Protein AF-A0A662W8W5-F1 (afdb_monomer)

Nearest PDB structures (foldseek):
  4buj-assembly2_F  TM=8.176E-01  e=5.433E-04  Saccharomyces cerevisiae S288C
  4g1t-assembly1_A  TM=7.799E-01  e=2.117E-03  Homo sapiens
  2ho1-assembly1_A  TM=4.689E-01  e=8.724E-05  Pseudomonas aeruginosa PAO1
  8bbe-assembly1_D  TM=6.721E-01  e=1.258E-02  Homo sapiens
  6ww7-assembly1_B  TM=5.967E-01  e=1.382E-02  Homo sapiens

Secondary structure (DSSP, 8-state):
-HHHHHHHHHHHHHHHHHHHHHHHHHHHHHHHHHHHHHHHHHHHTT-HHHHHHHHHHHHHH-TT-HHHHHHHHHHHHHH--SS--HHHHHHHHHHHHHHHH-TT-HHHHHHHHHHHHTS--GGGPSPPHHHHHHHHHHHHHHHHHHHH-TT-HHHHHHHHHHHHHHT-HHHHHHHHHHHHHTHHHHHHHHTT--

Foldseek 3Di:
DVVVVVVVVVVVVVVVVVVVVVVLLVVLQVQLVVLQVVLVVCVVVVVLVSSLVSLVSSCVSPVLPLSSLQSNLVSLLSPADLVRLVSLVSSLVSLVSSCVSPVLPLVSLQSNLVSLCSLQACVPPPDDPSNVVSLVSSLVSLVSSCVSPVLQLSSLQSQLSSCVSNPVNVSSVVSNVSSVVSVVVVVVVVVVVD

Radius of gyration: 22.74 Å; Cα contacts (8 Å, |Δi|>4): 237; chains: 1; bounding box: 57×41×74 Å

Sequence (194 aa):
MRRLTIAIGIVTAIIIAVLAALILGTYATVSAENYNNLGVQEYEKGNYEKAIEYFTKAIELKPDYAEAYFNRGLAHFKTGSYYNKEPYEKAIQDFTKAIELKPDFVDAYYHRGLAYIQFVHYYRKPFSQDIIDKFNKAVNDFNKVLELDPNYALAYAGLGNAYYRYGEWVKADNFYDKALENKDLILAKAGKEG

Solvent-accessible surface area (backbone atoms only — not comparable to full-atom values): 9541 Å² total; per-residue (Å²): 110,74,70,59,57,52,51,51,53,52,52,5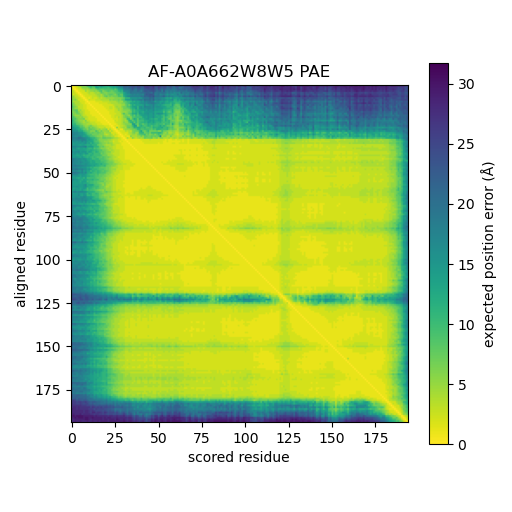3,52,51,51,52,52,52,53,51,51,50,53,51,51,53,52,31,47,56,51,17,52,52,28,31,53,53,11,50,56,29,42,76,74,65,40,31,72,62,12,37,53,25,14,48,53,12,33,75,53,32,81,78,44,33,65,32,31,33,53,31,14,53,32,28,44,69,73,32,48,96,90,46,54,66,31,26,55,53,13,38,52,24,15,49,51,15,32,73,68,34,82,81,43,49,66,35,33,42,52,32,17,57,35,31,39,73,71,42,52,51,91,56,68,80,70,52,69,68,44,51,51,30,48,52,51,18,49,51,23,22,49,50,31,39,71,79,38,77,65,48,26,67,35,30,40,47,44,11,53,44,29,44,27,68,62,41,51,72,61,10,52,58,23,40,53,52,15,59,72,26,43,60,63,51,53,58,56,58,64,70,77,111

pLDDT: mean 91.39, std 11.95, range [35.03, 98.94]

Structure (mmCIF, N/CA/C/O backbone):
data_AF-A0A662W8W5-F1
#
_entry.id   AF-A0A662W8W5-F1
#
loop_
_atom_site.group_PDB
_atom_site.id
_atom_site.type_symbol
_atom_site.label_atom_id
_atom_site.label_alt_id
_atom_site.label_comp_id
_atom_site.label_asym_id
_atom_site.label_entity_id
_atom_site.label_seq_id
_atom_site.pdbx_PDB_ins_code
_atom_site.Cartn_x
_atom_site.Cartn_y
_atom_site.Cartn_z
_atom_site.occupancy
_atom_site.B_iso_or_equiv
_atom_site.auth_seq_id
_atom_site.auth_comp_id
_atom_site.auth_asym_id
_atom_site.auth_atom_id
_atom_site.pdbx_PDB_model_nu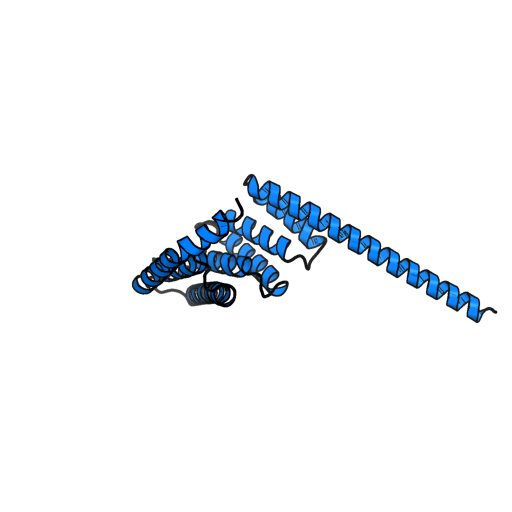m
ATOM 1 N N . MET A 1 1 ? -32.109 -24.993 48.973 1.00 63.09 1 MET A N 1
ATOM 2 C CA . MET A 1 1 ? -32.214 -23.530 48.754 1.00 63.09 1 MET A CA 1
ATOM 3 C C . MET A 1 1 ? -30.859 -22.853 48.516 1.00 63.09 1 MET A C 1
ATOM 5 O O . MET A 1 1 ? -30.691 -22.318 47.434 1.00 63.09 1 MET A O 1
ATOM 9 N N . ARG A 1 2 ? -29.851 -22.958 49.406 1.00 64.69 2 ARG A N 1
ATOM 10 C CA . ARG A 1 2 ? -28.518 -22.316 49.227 1.00 64.69 2 ARG A CA 1
ATOM 11 C C . ARG A 1 2 ? -27.811 -22.561 47.878 1.00 64.69 2 ARG A C 1
ATOM 13 O O . ARG A 1 2 ? -27.259 -21.627 47.314 1.00 64.69 2 ARG A O 1
ATOM 20 N N . ARG A 1 3 ? -27.834 -23.791 47.343 1.00 67.56 3 ARG A N 1
ATOM 21 C CA . ARG A 1 3 ? -27.175 -24.119 46.058 1.00 67.56 3 ARG A CA 1
ATOM 22 C C . ARG A 1 3 ? -27.824 -23.437 44.844 1.00 67.56 3 ARG A C 1
ATOM 24 O O . ARG A 1 3 ? -27.120 -23.085 43.908 1.00 67.56 3 ARG A O 1
ATOM 31 N N . LEU A 1 4 ? -29.140 -23.215 44.884 1.00 65.81 4 LEU A N 1
ATOM 32 C CA . LEU A 1 4 ? -29.892 -22.591 43.791 1.00 65.81 4 LEU A CA 1
ATOM 33 C C . LEU A 1 4 ? -29.617 -21.080 43.719 1.00 65.81 4 LEU A C 1
ATOM 35 O O . LEU A 1 4 ? -29.425 -20.537 42.640 1.00 65.81 4 LEU A O 1
ATOM 39 N N . THR A 1 5 ? -29.512 -20.417 44.874 1.00 69.88 5 THR A N 1
ATOM 40 C CA . THR A 1 5 ? -29.190 -18.983 44.965 1.00 69.88 5 THR A CA 1
ATOM 41 C C . THR A 1 5 ? -27.775 -18.674 44.467 1.00 69.88 5 THR A C 1
ATOM 43 O O . THR A 1 5 ? -27.576 -17.688 43.765 1.00 69.88 5 THR A O 1
ATOM 46 N N . ILE A 1 6 ? -26.801 -19.540 44.777 1.00 73.75 6 ILE A N 1
ATOM 47 C CA . ILE A 1 6 ? -25.419 -19.407 44.285 1.00 73.75 6 ILE A CA 1
ATOM 48 C C . ILE A 1 6 ? -25.374 -19.574 42.759 1.00 73.75 6 ILE A C 1
ATOM 50 O O . ILE A 1 6 ? -24.743 -18.771 42.080 1.00 73.75 6 ILE A O 1
ATOM 54 N N . ALA A 1 7 ? -26.080 -20.570 42.211 1.00 71.44 7 ALA A N 1
ATOM 55 C CA . ALA A 1 7 ? -26.132 -20.798 40.767 1.00 71.44 7 ALA A CA 1
ATOM 56 C C . ALA A 1 7 ? -26.735 -19.603 40.004 1.00 71.44 7 ALA A C 1
ATOM 58 O O . ALA A 1 7 ? -26.179 -19.187 38.993 1.00 71.44 7 ALA A O 1
ATOM 59 N N . ILE A 1 8 ? -27.816 -19.002 40.516 1.00 77.12 8 ILE A N 1
ATOM 60 C CA . ILE A 1 8 ? -28.431 -17.809 39.911 1.00 77.12 8 ILE A CA 1
ATOM 61 C C . ILE A 1 8 ? -27.462 -16.618 39.932 1.00 77.12 8 ILE A C 1
ATOM 63 O O . ILE A 1 8 ? -27.321 -15.946 38.915 1.00 77.12 8 ILE A O 1
ATOM 67 N N . GLY A 1 9 ? -26.757 -16.388 41.046 1.00 79.00 9 GLY A N 1
ATOM 68 C CA . GLY A 1 9 ? -25.780 -15.297 41.157 1.00 79.00 9 GLY A CA 1
ATOM 69 C C . GLY A 1 9 ? -24.581 -15.435 40.211 1.00 79.00 9 GLY A C 1
ATOM 70 O O . GLY A 1 9 ? -24.090 -14.439 39.686 1.00 79.00 9 GLY A O 1
ATOM 71 N N . ILE A 1 10 ? -24.127 -16.665 39.950 1.00 83.56 10 ILE A N 1
ATOM 72 C CA . ILE A 1 10 ? -23.056 -16.928 38.976 1.00 83.56 10 ILE A CA 1
ATOM 73 C C . ILE A 1 10 ? -23.549 -16.643 37.552 1.00 83.56 10 ILE A C 1
ATOM 75 O O . ILE A 1 10 ? -22.857 -15.984 36.779 1.00 83.56 10 ILE A O 1
ATOM 79 N N . VAL A 1 11 ? -24.755 -17.103 37.207 1.00 85.88 11 VAL A N 1
ATOM 80 C CA . VAL A 1 11 ? -25.332 -16.901 35.869 1.00 85.88 11 VAL A CA 1
ATOM 81 C C . VAL A 1 11 ? -25.561 -15.417 35.579 1.00 85.88 11 VAL A C 1
ATOM 83 O O . VAL A 1 11 ? -25.207 -14.950 34.499 1.00 85.88 11 VAL A O 1
ATOM 86 N N . THR A 1 12 ? -26.083 -14.644 36.535 1.00 85.81 12 THR A N 1
ATOM 87 C CA . THR A 1 12 ? -26.276 -13.197 36.346 1.00 85.81 12 THR A CA 1
ATOM 88 C C . THR A 1 12 ? -24.953 -12.448 36.202 1.00 85.81 12 THR A C 1
ATOM 90 O O . THR A 1 12 ? -24.846 -11.585 35.333 1.00 85.81 12 THR A O 1
ATOM 93 N N . ALA A 1 13 ? -23.927 -12.796 36.984 1.00 84.50 13 ALA A N 1
ATOM 94 C CA . ALA A 1 13 ? -22.599 -12.196 36.856 1.00 84.50 13 ALA A CA 1
ATOM 95 C C . ALA A 1 13 ? -21.959 -12.486 35.485 1.00 84.50 13 ALA A C 1
ATOM 97 O O . ALA A 1 13 ? -21.385 -11.585 34.875 1.00 84.50 13 ALA A O 1
ATOM 98 N N . ILE A 1 14 ? -22.111 -13.712 34.968 1.00 88.56 14 ILE A N 1
ATOM 99 C CA . ILE A 1 14 ? -21.643 -14.090 33.625 1.00 88.56 14 ILE A CA 1
ATOM 100 C C . ILE A 1 14 ? -22.369 -13.280 32.547 1.00 88.56 14 ILE A C 1
ATOM 102 O O . ILE A 1 14 ? -21.719 -12.743 31.654 1.00 88.56 14 ILE A O 1
ATOM 106 N N . ILE A 1 15 ? -23.695 -13.144 32.639 1.00 87.44 15 ILE A N 1
ATOM 107 C CA . ILE A 1 15 ? -24.476 -12.361 31.671 1.00 87.44 15 ILE A CA 1
ATOM 108 C C . ILE A 1 15 ? -24.024 -10.895 31.667 1.00 87.44 15 ILE A C 1
ATOM 110 O O . ILE A 1 15 ? -23.806 -10.332 30.597 1.00 87.44 15 ILE A O 1
ATOM 114 N N . ILE A 1 16 ? -23.821 -10.284 32.839 1.00 86.44 16 ILE A N 1
ATOM 115 C CA . ILE A 1 16 ? -23.332 -8.900 32.943 1.00 86.44 16 ILE A CA 1
ATOM 116 C C . ILE A 1 16 ? -21.932 -8.765 32.333 1.00 86.44 16 ILE A C 1
ATOM 118 O O . ILE A 1 16 ? -21.690 -7.817 31.590 1.00 86.44 16 ILE A O 1
ATOM 122 N N . ALA A 1 17 ? -21.026 -9.710 32.596 1.00 83.25 17 ALA A N 1
ATOM 123 C CA . ALA A 1 17 ? -19.679 -9.691 32.030 1.00 83.25 17 ALA A CA 1
ATOM 124 C C . ALA A 1 17 ? -19.690 -9.802 30.495 1.00 83.25 17 ALA A C 1
ATOM 126 O O . ALA A 1 17 ? -18.980 -9.057 29.821 1.00 83.25 17 ALA A O 1
ATOM 127 N N . VAL A 1 18 ? -20.532 -10.678 29.936 1.00 86.38 18 VAL A N 1
ATOM 128 C CA . VAL A 1 18 ? -20.700 -10.821 28.480 1.00 86.38 18 VAL A CA 1
ATOM 129 C C . VAL A 1 18 ? -21.290 -9.549 27.870 1.00 86.38 18 VAL A C 1
ATOM 131 O O . VAL A 1 18 ? -20.762 -9.051 26.879 1.00 86.38 18 VAL A O 1
ATOM 134 N N . LEU A 1 19 ? -22.339 -8.978 28.469 1.00 82.56 19 LEU A N 1
ATOM 135 C CA . LEU A 1 19 ? -22.939 -7.729 27.989 1.00 82.56 19 LEU A CA 1
ATOM 136 C C . LEU A 1 19 ? -21.953 -6.555 28.059 1.00 82.56 19 LEU A C 1
ATOM 138 O O . LEU A 1 19 ? -21.867 -5.779 27.111 1.00 82.56 19 LEU A O 1
ATOM 142 N N . ALA A 1 20 ? -21.171 -6.446 29.135 1.00 79.75 20 ALA A N 1
ATOM 143 C CA . ALA A 1 20 ? -20.134 -5.426 29.262 1.00 79.75 20 ALA A CA 1
ATOM 144 C C . ALA A 1 20 ? -19.043 -5.585 28.190 1.00 79.75 20 ALA A C 1
ATOM 146 O O . ALA A 1 20 ? -18.647 -4.596 27.576 1.00 79.75 20 ALA A O 1
ATOM 147 N N . ALA A 1 21 ? -18.602 -6.818 27.913 1.00 77.12 21 ALA A N 1
ATOM 148 C CA . ALA A 1 21 ? -17.637 -7.099 26.851 1.00 77.12 21 ALA A CA 1
ATOM 149 C C . ALA A 1 21 ? -18.186 -6.744 25.458 1.00 77.12 21 ALA A C 1
ATOM 151 O O . ALA A 1 21 ? -17.470 -6.148 24.656 1.00 77.12 21 ALA A O 1
ATOM 152 N N . LEU A 1 22 ? -19.463 -7.037 25.187 1.00 78.19 22 LEU A N 1
ATOM 153 C CA . LEU A 1 22 ? -20.125 -6.660 23.935 1.00 78.19 22 LEU A CA 1
ATOM 154 C C . LEU A 1 22 ? -20.218 -5.137 23.779 1.00 78.19 22 LEU A C 1
ATOM 156 O O . LEU A 1 22 ? -19.860 -4.608 22.730 1.00 78.19 22 LEU A O 1
ATOM 160 N N . ILE A 1 23 ? -20.631 -4.417 24.825 1.00 78.44 23 ILE A N 1
ATOM 161 C CA . ILE A 1 23 ? -20.715 -2.949 24.799 1.00 78.44 23 ILE A CA 1
ATOM 162 C C . ILE A 1 23 ? -19.327 -2.337 24.569 1.00 78.44 23 ILE A C 1
ATOM 164 O O . ILE A 1 23 ? -19.173 -1.492 23.689 1.00 78.44 23 ILE A O 1
ATOM 168 N N . LEU A 1 24 ? -18.300 -2.798 25.288 1.00 76.75 24 LEU A N 1
ATOM 169 C CA . LEU A 1 24 ? -16.925 -2.327 25.095 1.00 76.75 24 LEU A CA 1
ATOM 170 C C . LEU A 1 24 ? -16.403 -2.627 23.683 1.00 76.75 24 LEU A C 1
ATOM 172 O O . LEU A 1 24 ? -15.794 -1.754 23.070 1.00 76.75 24 LEU A O 1
ATOM 176 N N . GLY A 1 25 ? -16.691 -3.814 23.142 1.00 76.50 25 GLY A N 1
ATOM 177 C CA . GLY A 1 25 ? -16.325 -4.185 21.773 1.00 76.50 25 GLY A CA 1
ATOM 178 C C . GLY A 1 25 ? -17.001 -3.305 20.717 1.00 76.50 25 GLY A C 1
ATOM 179 O O . GLY A 1 25 ? -16.341 -2.824 19.794 1.00 76.50 25 GLY A O 1
ATOM 180 N N . THR A 1 26 ? -18.298 -3.023 20.875 1.00 77.19 26 THR A N 1
ATOM 181 C CA . THR A 1 26 ? -19.022 -2.107 19.973 1.00 77.19 26 THR A CA 1
ATOM 182 C C . THR A 1 26 ? -18.484 -0.680 20.057 1.00 77.19 26 THR A C 1
ATOM 184 O O . THR A 1 26 ? -18.256 -0.054 19.024 1.00 77.19 26 THR A O 1
ATOM 187 N N . TYR A 1 27 ? -18.192 -0.184 21.264 1.00 81.75 27 TYR A N 1
ATOM 188 C CA . TYR A 1 27 ? -17.604 1.139 21.464 1.00 81.75 27 TYR A CA 1
ATOM 189 C C . TYR A 1 27 ? -16.215 1.254 20.824 1.00 81.75 27 TYR A C 1
ATOM 191 O O . TYR A 1 27 ? -15.942 2.222 20.114 1.00 81.75 27 TYR A O 1
ATOM 199 N N . ALA A 1 28 ? -15.350 0.255 21.030 1.00 82.50 28 ALA A N 1
ATOM 200 C CA . ALA A 1 28 ? -14.023 0.210 20.423 1.00 82.50 28 ALA A CA 1
ATOM 201 C C . ALA A 1 28 ? -14.105 0.201 18.889 1.00 82.50 28 ALA A C 1
ATOM 203 O O . ALA A 1 28 ? -13.376 0.944 18.238 1.00 82.50 28 ALA A O 1
ATOM 204 N N . THR A 1 29 ? -15.047 -0.560 18.322 1.00 82.31 29 THR A N 1
ATOM 205 C CA . THR A 1 29 ? -15.258 -0.645 16.869 1.00 82.31 29 THR A CA 1
ATOM 206 C C . THR A 1 29 ? -15.700 0.693 16.277 1.00 82.31 29 THR A C 1
ATOM 208 O O . THR A 1 29 ? -15.051 1.195 15.362 1.00 82.31 29 THR A O 1
ATOM 211 N N . VAL A 1 30 ? -16.742 1.320 16.838 1.00 84.12 30 VAL A N 1
ATOM 212 C CA . VAL A 1 30 ? -17.234 2.629 16.364 1.00 84.12 30 VAL A CA 1
ATOM 213 C C . VAL A 1 30 ? -16.157 3.707 16.517 1.00 84.12 30 VAL A C 1
ATOM 215 O O . VAL A 1 30 ? -15.969 4.547 15.639 1.00 84.12 30 VAL A O 1
ATOM 218 N N . SER A 1 31 ? -15.407 3.677 17.620 1.00 90.81 31 SER A N 1
ATOM 219 C CA . SER A 1 31 ? -14.292 4.600 17.841 1.00 90.81 31 SER A CA 1
ATOM 220 C C . SER A 1 31 ? -13.173 4.399 16.808 1.00 90.81 31 SER A C 1
ATOM 222 O O . SER A 1 31 ? -12.677 5.377 16.245 1.00 90.81 31 SER A O 1
ATOM 224 N N . ALA A 1 32 ? -12.814 3.151 16.488 1.00 95.88 32 ALA A N 1
ATOM 225 C CA . ALA A 1 32 ? -11.813 2.835 15.471 1.00 95.88 32 ALA A CA 1
ATOM 226 C C . ALA A 1 32 ? -12.232 3.313 14.072 1.00 95.88 32 ALA A C 1
ATOM 228 O O . ALA A 1 32 ? -11.427 3.911 13.359 1.00 95.88 32 ALA A O 1
ATOM 229 N N . GLU A 1 33 ? -13.493 3.106 13.688 1.00 96.62 33 GLU A N 1
ATOM 230 C CA . GLU A 1 33 ? -14.048 3.595 12.420 1.00 96.62 33 GLU A CA 1
ATOM 231 C C . GLU A 1 33 ? -13.999 5.123 12.324 1.00 96.62 33 GLU A C 1
ATOM 233 O O . GLU A 1 33 ? -13.553 5.662 11.310 1.00 96.62 33 GLU A O 1
ATOM 238 N N . ASN A 1 34 ? -14.355 5.830 13.400 1.00 97.25 34 ASN A N 1
ATOM 239 C CA . ASN A 1 34 ? -14.264 7.289 13.452 1.00 97.25 34 ASN A CA 1
ATOM 240 C C . ASN A 1 34 ? -12.825 7.782 13.261 1.00 97.25 34 ASN A C 1
ATOM 242 O O . ASN A 1 34 ? -12.587 8.697 12.471 1.00 97.25 34 ASN A O 1
ATOM 246 N N . TYR A 1 35 ? -11.856 7.171 13.948 1.00 98.50 35 TYR A N 1
ATOM 247 C CA . TYR A 1 35 ? -10.447 7.517 13.770 1.00 98.50 35 TYR A CA 1
ATOM 248 C C . TYR A 1 35 ? -9.948 7.202 12.359 1.00 98.50 35 TYR A C 1
ATOM 250 O O . TYR A 1 35 ? -9.255 8.031 11.775 1.00 98.50 35 TYR A O 1
ATOM 258 N N . ASN A 1 36 ? -10.346 6.073 11.770 1.00 98.44 36 ASN A N 1
ATOM 259 C CA . ASN A 1 36 ? -10.011 5.770 10.382 1.00 98.44 36 ASN A CA 1
ATOM 260 C C . ASN A 1 36 ? -10.561 6.846 9.430 1.00 98.44 36 ASN A C 1
ATOM 262 O O . ASN A 1 36 ? -9.822 7.358 8.596 1.00 98.44 36 ASN A O 1
ATOM 266 N N . ASN A 1 37 ? -11.815 7.266 9.603 1.00 98.44 37 ASN A N 1
ATOM 267 C CA . ASN A 1 37 ? -12.427 8.302 8.766 1.00 98.44 37 ASN A CA 1
ATOM 268 C C . ASN A 1 37 ? -11.733 9.666 8.915 1.00 98.44 37 ASN A C 1
ATOM 270 O O . ASN A 1 37 ? -11.513 10.355 7.920 1.00 98.44 37 ASN A O 1
ATOM 274 N N . LEU A 1 38 ? -11.333 10.050 10.132 1.00 98.50 38 LEU A N 1
ATOM 275 C CA . LEU A 1 38 ? -10.512 11.247 10.353 1.00 98.50 38 LEU A CA 1
ATOM 276 C C . LEU A 1 38 ? -9.148 11.135 9.661 1.00 98.50 38 LEU A C 1
ATOM 278 O O . LEU A 1 38 ? -8.683 12.102 9.061 1.00 98.50 38 LEU A O 1
ATOM 282 N N . GLY A 1 39 ? -8.527 9.955 9.708 1.00 98.69 39 GLY A N 1
ATOM 283 C CA . GLY A 1 39 ? -7.287 9.677 8.989 1.00 98.69 39 GLY A CA 1
ATOM 284 C C . GLY A 1 39 ? -7.441 9.853 7.479 1.00 98.69 39 GLY A C 1
ATOM 285 O O . GLY A 1 39 ? -6.616 10.526 6.864 1.00 98.69 39 GLY A O 1
ATOM 286 N N . VAL A 1 40 ? -8.523 9.332 6.889 1.00 98.62 40 VAL A N 1
ATOM 287 C CA . VAL A 1 40 ? -8.835 9.509 5.458 1.00 98.62 40 VAL A CA 1
ATOM 288 C C . VAL A 1 40 ? -8.991 10.992 5.112 1.00 98.62 40 VAL A C 1
ATOM 290 O O . VAL A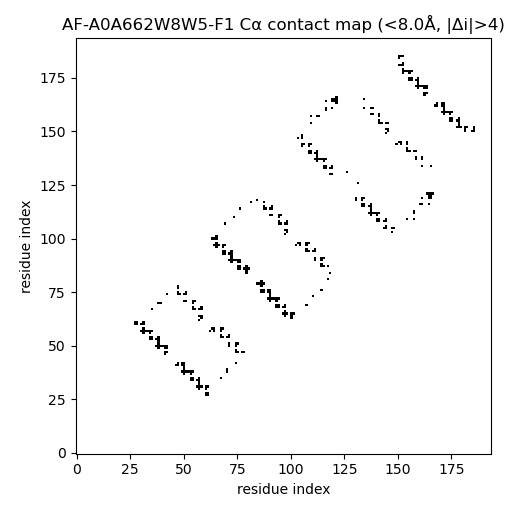 1 40 ? -8.371 11.463 4.164 1.00 98.62 40 VAL A O 1
ATOM 293 N N . GLN A 1 41 ? -9.723 11.763 5.921 1.00 98.56 41 GLN A N 1
ATOM 294 C CA . GLN A 1 41 ? -9.893 13.203 5.688 1.00 98.56 41 GLN A CA 1
ATOM 295 C C . GLN A 1 41 ? -8.569 13.980 5.729 1.00 98.56 41 GLN A C 1
ATOM 297 O O . GLN A 1 41 ? -8.372 14.915 4.955 1.00 98.56 41 GLN A O 1
ATOM 302 N N . GLU A 1 42 ? -7.662 13.648 6.649 1.00 98.62 42 GLU A N 1
ATOM 303 C CA . GLU A 1 42 ? -6.337 14.279 6.694 1.00 98.62 42 GLU A CA 1
ATOM 304 C C . GLU A 1 42 ? -5.456 13.832 5.521 1.00 98.62 42 GLU A C 1
ATOM 306 O O . GLU A 1 42 ? -4.736 14.655 4.956 1.00 98.62 42 GLU A O 1
ATOM 311 N N . TYR A 1 43 ? -5.558 12.568 5.101 1.00 98.62 43 TYR A N 1
ATOM 312 C CA . TYR A 1 43 ? -4.868 12.055 3.919 1.00 98.62 43 TYR A CA 1
ATOM 313 C C . TYR A 1 43 ? -5.284 12.808 2.650 1.00 98.62 43 TYR A C 1
ATOM 315 O O . TYR A 1 43 ? -4.424 13.237 1.883 1.00 98.62 43 TYR A O 1
ATOM 323 N N . GLU A 1 44 ? -6.586 13.026 2.449 1.00 98.00 44 GLU A N 1
ATOM 324 C CA . GLU A 1 44 ? -7.128 13.776 1.307 1.00 98.00 44 GLU A CA 1
ATOM 325 C C . GLU A 1 44 ? -6.664 15.239 1.286 1.00 98.00 44 GLU A C 1
ATOM 327 O O . GLU A 1 44 ? -6.456 15.813 0.218 1.00 98.00 44 GLU A O 1
ATOM 332 N N . LYS A 1 45 ? -6.432 15.836 2.463 1.00 98.44 45 LYS A N 1
ATOM 333 C CA . LYS A 1 45 ? -5.836 17.177 2.603 1.00 98.44 45 LYS A CA 1
ATOM 334 C C . LYS A 1 45 ? -4.319 17.193 2.377 1.00 98.44 45 LYS A C 1
ATOM 336 O O . LYS A 1 45 ? -3.728 18.269 2.355 1.00 98.44 45 LYS A O 1
ATOM 341 N N . GLY A 1 46 ? -3.684 16.029 2.237 1.00 97.69 46 GLY A N 1
ATOM 342 C CA . GLY A 1 46 ? -2.232 15.880 2.134 1.00 97.69 46 GLY A CA 1
ATOM 343 C C . GLY A 1 46 ? -1.490 15.938 3.474 1.00 97.69 46 GLY A C 1
ATOM 344 O O . GLY A 1 46 ? -0.261 15.951 3.482 1.00 97.69 46 GLY A O 1
ATOM 345 N N . ASN A 1 47 ? -2.202 15.945 4.604 1.00 98.56 47 ASN A N 1
ATOM 346 C CA . ASN A 1 47 ? -1.627 15.964 5.951 1.00 98.56 47 ASN A CA 1
ATOM 347 C C . ASN A 1 47 ? -1.260 14.536 6.394 1.00 98.56 47 ASN A C 1
ATOM 349 O O . ASN A 1 47 ? -1.856 13.978 7.320 1.00 98.56 47 ASN A O 1
ATOM 353 N N . TYR A 1 48 ? -0.305 13.913 5.702 1.00 98.50 48 TYR A N 1
ATOM 354 C CA . TYR A 1 48 ? -0.025 12.481 5.831 1.00 98.50 48 TYR A CA 1
ATOM 355 C C . TYR A 1 48 ? 0.436 12.060 7.231 1.00 98.50 48 TYR A C 1
ATOM 357 O O . TYR A 1 48 ? 0.033 11.003 7.706 1.00 98.50 48 TYR A O 1
ATOM 365 N N . GLU A 1 49 ? 1.223 12.878 7.929 1.00 98.44 49 GLU A N 1
ATOM 366 C CA . GLU A 1 49 ? 1.680 12.592 9.294 1.00 98.44 49 GLU A CA 1
ATOM 367 C C . GLU A 1 49 ? 0.495 12.515 10.264 1.00 98.44 49 GLU A C 1
ATOM 369 O O . GLU A 1 49 ? 0.372 11.566 11.038 1.00 98.44 49 GLU A O 1
ATOM 374 N N . LYS A 1 50 ? -0.442 13.461 10.155 1.00 98.62 50 LYS A N 1
ATOM 375 C CA . LYS A 1 50 ? -1.655 13.475 10.975 1.00 98.62 50 LYS A CA 1
ATOM 376 C C . LYS A 1 50 ? -2.597 12.324 10.615 1.00 98.62 50 LYS A C 1
ATOM 378 O O . LYS A 1 50 ? -3.218 11.732 11.495 1.00 98.62 50 LYS A O 1
ATOM 383 N N . ALA A 1 51 ? -2.666 11.965 9.333 1.00 98.75 51 ALA A N 1
ATOM 384 C CA . ALA A 1 51 ? -3.389 10.779 8.891 1.00 98.75 51 ALA A CA 1
ATOM 385 C C . ALA A 1 51 ? -2.822 9.504 9.543 1.00 98.75 51 ALA A C 1
ATOM 387 O O . ALA A 1 51 ? -3.581 8.706 10.090 1.00 98.75 51 ALA A O 1
ATOM 388 N N . ILE A 1 52 ? -1.490 9.348 9.573 1.00 98.88 52 ILE A N 1
ATOM 389 C CA . ILE A 1 52 ? -0.803 8.219 10.227 1.00 98.88 52 ILE A CA 1
ATOM 390 C C . ILE A 1 52 ? -1.158 8.132 11.716 1.00 98.88 52 ILE A C 1
ATOM 392 O O . ILE A 1 52 ? -1.417 7.031 12.212 1.00 98.88 52 ILE A O 1
ATOM 396 N N . GLU A 1 53 ? -1.203 9.259 12.432 1.00 98.75 53 GLU A N 1
ATOM 397 C CA . GLU A 1 53 ? -1.607 9.286 13.845 1.00 98.75 53 GLU A CA 1
ATOM 398 C C . GLU A 1 53 ? -3.034 8.761 14.042 1.00 98.75 53 GLU A C 1
ATOM 400 O O . GLU A 1 53 ? -3.283 7.932 14.921 1.00 98.75 53 GLU A O 1
ATOM 405 N N . TYR A 1 54 ? -3.977 9.208 13.211 1.00 98.81 54 TYR A N 1
ATOM 406 C CA . TYR A 1 54 ? -5.365 8.765 13.300 1.00 98.81 54 TYR A CA 1
ATOM 407 C C . TYR A 1 54 ? -5.542 7.292 12.924 1.00 98.81 54 TYR A C 1
ATOM 409 O O . TYR A 1 54 ? -6.209 6.560 13.657 1.00 98.81 54 TYR A O 1
ATOM 417 N N . PHE A 1 55 ? -4.895 6.814 11.859 1.00 98.81 55 PHE A N 1
ATOM 418 C CA . PHE A 1 55 ? -4.934 5.389 11.522 1.00 98.81 55 PHE A CA 1
ATOM 419 C C . PHE A 1 55 ? -4.292 4.521 12.607 1.00 98.81 55 PHE A C 1
ATOM 421 O O . PHE A 1 55 ? -4.787 3.436 12.898 1.00 98.81 55 PHE A O 1
ATOM 428 N N . THR A 1 56 ? -3.236 5.006 13.264 1.00 98.81 56 THR A N 1
ATOM 429 C CA . THR A 1 56 ? -2.613 4.291 14.387 1.00 98.81 56 THR A CA 1
ATOM 430 C C . THR A 1 56 ? -3.583 4.135 15.554 1.00 98.81 56 THR A C 1
ATOM 432 O O . THR A 1 56 ? -3.737 3.024 16.052 1.00 98.81 56 THR A O 1
ATOM 435 N N . LYS A 1 57 ? -4.326 5.188 15.918 1.00 98.44 57 LYS A N 1
ATOM 436 C CA . LYS A 1 57 ? -5.388 5.092 16.936 1.00 98.44 57 LYS A CA 1
ATOM 437 C C . LYS A 1 57 ? -6.492 4.112 16.536 1.00 98.44 57 LYS A C 1
ATOM 439 O O . LYS A 1 57 ? -6.981 3.367 17.380 1.00 98.44 57 LYS A O 1
ATOM 444 N N . ALA A 1 58 ? -6.878 4.087 15.258 1.00 98.50 58 ALA A N 1
ATOM 445 C CA . ALA A 1 58 ? -7.853 3.118 14.759 1.00 98.50 58 ALA A CA 1
ATOM 446 C C . ALA A 1 58 ? -7.358 1.670 14.934 1.00 98.50 58 ALA A C 1
ATOM 448 O O . ALA A 1 58 ? -8.108 0.822 15.412 1.00 98.50 58 ALA A O 1
ATOM 449 N N . ILE A 1 59 ? -6.086 1.410 14.620 1.00 98.50 59 ILE A N 1
ATOM 450 C CA . ILE A 1 59 ? -5.441 0.098 14.773 1.00 98.50 59 ILE A CA 1
ATOM 451 C C . ILE A 1 59 ? -5.293 -0.300 16.250 1.00 98.50 59 ILE A C 1
ATOM 453 O O . ILE A 1 59 ? -5.527 -1.453 16.594 1.00 98.50 59 ILE A O 1
ATOM 457 N N . GLU A 1 60 ? -4.937 0.631 17.139 1.00 97.62 60 GLU A N 1
ATOM 458 C CA . GLU A 1 60 ? -4.845 0.373 18.586 1.00 97.62 60 GLU A CA 1
ATOM 459 C C . GLU A 1 60 ? -6.192 -0.059 19.184 1.00 97.62 60 GLU A C 1
ATOM 461 O O . GLU A 1 60 ? -6.239 -0.923 20.058 1.00 97.62 60 GLU A O 1
ATOM 466 N N . LEU A 1 61 ? -7.290 0.525 18.698 1.00 96.31 61 LEU A N 1
ATOM 467 C CA . LEU A 1 61 ? -8.649 0.194 19.129 1.00 96.31 61 LEU A CA 1
ATOM 468 C C . LEU A 1 61 ? -9.187 -1.083 18.478 1.00 96.31 61 LEU A C 1
ATOM 470 O O . LEU A 1 61 ? -9.965 -1.805 19.102 1.00 96.31 61 LEU A O 1
ATOM 474 N N . LYS A 1 62 ? -8.789 -1.350 17.230 1.00 96.56 62 LYS A N 1
ATOM 475 C CA . LYS A 1 62 ? -9.216 -2.509 16.444 1.00 96.56 62 LYS A CA 1
ATOM 476 C C . LYS A 1 62 ? -8.021 -3.101 15.669 1.00 96.56 62 LYS A C 1
ATOM 478 O O . LYS A 1 62 ? -7.808 -2.758 14.504 1.00 96.56 62 LYS A O 1
ATOM 483 N N . PRO A 1 63 ? -7.238 -4.005 16.292 1.00 97.25 63 PRO A N 1
ATOM 484 C CA . PRO A 1 63 ? -6.023 -4.569 15.686 1.00 97.25 63 PRO A CA 1
ATOM 485 C C . PRO A 1 63 ? -6.253 -5.492 14.481 1.00 97.25 63 PRO A C 1
ATOM 487 O O . PRO A 1 63 ? -5.296 -5.879 13.815 1.00 97.25 63 PRO A O 1
ATOM 490 N N . ASP A 1 64 ? -7.496 -5.880 14.203 1.00 97.50 64 ASP A N 1
ATOM 491 C CA . ASP A 1 64 ? -7.905 -6.667 13.036 1.00 97.50 64 ASP A CA 1
ATOM 492 C C . ASP A 1 64 ? -8.544 -5.803 11.931 1.00 97.50 64 ASP A C 1
ATOM 494 O O . ASP A 1 64 ? -9.169 -6.320 11.005 1.00 97.50 64 ASP A O 1
ATOM 498 N N . TYR A 1 65 ? -8.372 -4.476 11.987 1.00 98.19 65 TYR A N 1
ATOM 499 C CA . TYR A 1 65 ? -8.941 -3.551 11.010 1.00 98.19 65 TYR A CA 1
ATOM 500 C C . TYR A 1 65 ? -8.070 -3.418 9.748 1.00 98.19 65 TYR A C 1
ATOM 502 O O . TYR A 1 65 ? -7.239 -2.513 9.635 1.00 98.19 65 TYR A O 1
ATOM 510 N N . ALA A 1 66 ? -8.271 -4.318 8.783 1.00 98.62 66 ALA A N 1
ATOM 511 C CA . ALA A 1 66 ? -7.494 -4.382 7.541 1.00 98.62 66 ALA A CA 1
ATOM 512 C C . ALA A 1 66 ? -7.429 -3.041 6.782 1.00 98.62 66 ALA A C 1
ATOM 514 O O . ALA A 1 66 ? -6.358 -2.642 6.323 1.00 98.62 66 ALA A O 1
ATOM 515 N N . GLU A 1 67 ? -8.547 -2.319 6.683 1.00 98.62 67 GLU A N 1
ATOM 516 C CA . GLU A 1 67 ? -8.637 -1.028 5.996 1.00 98.62 67 GLU A CA 1
ATOM 517 C C . GLU A 1 67 ? -7.788 0.056 6.676 1.00 98.62 67 GLU A C 1
ATOM 519 O O . GLU A 1 67 ? -7.152 0.850 5.986 1.00 98.62 67 GLU A O 1
ATOM 524 N N . ALA A 1 68 ? -7.705 0.071 8.012 1.00 98.69 68 ALA A N 1
ATOM 525 C CA . ALA A 1 68 ? -6.881 1.044 8.732 1.00 98.69 68 ALA A CA 1
ATOM 526 C C . ALA A 1 68 ? -5.381 0.807 8.495 1.00 98.69 68 ALA A C 1
ATOM 528 O O . ALA A 1 68 ? -4.632 1.765 8.289 1.00 98.69 68 ALA A O 1
ATOM 529 N N . TYR A 1 69 ? -4.945 -0.459 8.449 1.00 98.94 69 TYR A N 1
ATOM 530 C CA . TYR A 1 69 ? -3.585 -0.804 8.024 1.00 98.94 69 TYR A CA 1
ATOM 531 C C . TYR A 1 69 ? -3.330 -0.370 6.582 1.00 98.94 69 TYR A C 1
ATOM 533 O O . TYR A 1 69 ? -2.346 0.315 6.319 1.00 98.94 69 TYR A O 1
ATOM 541 N N . PHE A 1 70 ? -4.229 -0.698 5.651 1.00 98.94 70 PHE A N 1
ATOM 542 C CA . PHE A 1 70 ? -4.097 -0.283 4.255 1.00 98.94 70 PHE A CA 1
ATOM 543 C C . PHE A 1 70 ? -3.966 1.243 4.117 1.00 98.94 70 PHE A C 1
ATOM 545 O O . PHE A 1 70 ? -3.024 1.730 3.489 1.00 98.94 70 PHE A O 1
ATOM 552 N N . ASN A 1 71 ? -4.841 2.005 4.772 1.00 98.88 71 ASN A N 1
ATOM 553 C CA . ASN A 1 71 ? -4.831 3.463 4.714 1.00 98.88 71 ASN A CA 1
ATOM 554 C C . ASN A 1 71 ? -3.566 4.072 5.344 1.00 98.88 71 ASN A C 1
ATOM 556 O O . ASN A 1 71 ? -2.984 5.010 4.789 1.00 98.88 71 ASN A O 1
ATOM 560 N N . ARG A 1 72 ? -3.073 3.512 6.459 1.00 98.88 72 ARG A N 1
ATOM 561 C CA . ARG A 1 72 ? -1.788 3.930 7.041 1.00 98.88 72 ARG A CA 1
ATOM 562 C C . ARG A 1 72 ? -0.615 3.614 6.117 1.00 98.88 72 ARG A C 1
ATOM 564 O O . ARG A 1 72 ? 0.268 4.455 5.947 1.00 98.88 72 ARG A O 1
ATOM 571 N N . GLY A 1 73 ? -0.658 2.464 5.445 1.00 98.88 73 GLY A N 1
ATOM 572 C CA . GLY A 1 73 ? 0.304 2.089 4.415 1.00 98.88 73 GLY A CA 1
ATOM 573 C C . GLY A 1 73 ? 0.329 3.081 3.251 1.00 98.88 73 GLY A C 1
ATOM 574 O O . GLY A 1 73 ? 1.407 3.502 2.826 1.00 98.88 73 GLY A O 1
ATOM 575 N N . LEU A 1 74 ? -0.837 3.541 2.781 1.00 98.88 74 LEU A N 1
ATOM 576 C CA . LEU A 1 74 ? -0.931 4.596 1.766 1.00 98.88 74 LEU A CA 1
ATOM 577 C C . LEU A 1 74 ? -0.291 5.906 2.242 1.00 98.88 74 LEU A C 1
ATOM 579 O O . LEU A 1 74 ? 0.428 6.546 1.472 1.00 98.88 74 LEU A O 1
ATOM 583 N N . ALA A 1 75 ? -0.533 6.312 3.490 1.00 98.81 75 ALA A N 1
ATOM 584 C CA . ALA A 1 75 ? 0.040 7.532 4.058 1.00 98.81 75 ALA A CA 1
ATOM 585 C C . ALA A 1 75 ? 1.571 7.440 4.192 1.00 98.81 75 ALA A C 1
ATOM 587 O O . ALA A 1 75 ? 2.283 8.341 3.751 1.00 98.81 75 ALA A O 1
ATOM 588 N N . HIS A 1 76 ? 2.095 6.318 4.693 1.00 98.88 76 HIS A N 1
ATOM 589 C CA . HIS A 1 76 ? 3.534 6.049 4.717 1.00 98.88 76 HIS A CA 1
ATOM 590 C C . HIS A 1 76 ? 4.154 6.032 3.314 1.00 98.88 76 HIS A C 1
ATOM 592 O O . HIS A 1 76 ? 5.228 6.590 3.097 1.00 98.88 76 HIS A O 1
ATOM 598 N N . PHE A 1 77 ? 3.469 5.454 2.326 1.00 98.69 77 PHE A N 1
ATOM 599 C CA . PHE A 1 77 ? 3.950 5.461 0.947 1.00 98.69 77 PHE A CA 1
ATOM 600 C C . PHE A 1 77 ? 4.091 6.889 0.396 1.00 98.69 77 PHE A C 1
ATOM 602 O O . PHE A 1 77 ? 5.048 7.176 -0.324 1.00 98.69 77 PHE A O 1
ATOM 609 N N . LYS A 1 78 ? 3.174 7.802 0.744 1.00 98.31 78 LYS A N 1
ATOM 610 C CA . LYS A 1 78 ? 3.217 9.205 0.300 1.00 98.31 78 LYS A CA 1
ATOM 611 C C . LYS A 1 78 ? 4.359 10.014 0.915 1.00 98.31 78 LYS A C 1
ATOM 613 O O . LYS A 1 78 ? 4.826 10.947 0.268 1.00 98.31 78 LYS A O 1
ATOM 618 N N . THR A 1 79 ? 4.827 9.657 2.110 1.00 97.94 79 THR A N 1
ATOM 619 C CA . THR A 1 79 ? 5.944 10.347 2.784 1.00 97.94 79 THR A CA 1
ATOM 620 C C . THR A 1 79 ? 7.318 9.767 2.430 1.00 97.94 79 THR A C 1
ATOM 622 O O . THR A 1 79 ? 8.350 10.371 2.727 1.00 97.94 79 THR A O 1
ATOM 625 N N . GLY A 1 80 ? 7.360 8.612 1.759 1.00 97.19 80 GLY A N 1
ATOM 626 C CA . GLY A 1 80 ? 8.595 8.018 1.252 1.00 97.19 80 GLY A CA 1
ATOM 627 C C . GLY A 1 80 ? 9.212 8.831 0.115 1.00 97.19 80 GLY A C 1
ATOM 628 O O . GLY A 1 80 ? 8.522 9.469 -0.679 1.00 97.19 80 GLY A O 1
ATOM 629 N N . SER A 1 81 ? 10.537 8.777 -0.004 1.00 95.62 81 SER A N 1
ATOM 630 C CA . SER A 1 81 ? 11.261 9.456 -1.078 1.00 95.62 81 SER A CA 1
ATOM 631 C C . SER A 1 81 ? 12.481 8.668 -1.547 1.00 95.62 81 SER A C 1
ATOM 633 O O . SER A 1 81 ? 12.839 7.618 -1.013 1.00 95.62 81 SER A O 1
ATOM 635 N N . TYR A 1 82 ? 13.161 9.168 -2.579 1.00 89.06 82 TYR A N 1
ATOM 636 C CA . TYR A 1 82 ? 14.421 8.571 -3.021 1.00 89.06 82 TYR A CA 1
ATOM 637 C C . TYR A 1 82 ? 15.509 8.608 -1.933 1.00 89.06 82 TYR A C 1
ATOM 639 O O . TYR A 1 82 ? 16.280 7.656 -1.823 1.00 89.06 82 TYR A O 1
ATOM 647 N N . TYR A 1 83 ? 15.537 9.668 -1.120 1.00 92.50 83 TYR A N 1
ATOM 648 C CA . TYR A 1 83 ? 16.545 9.880 -0.079 1.00 92.50 83 TYR A CA 1
ATOM 649 C C . TYR A 1 83 ? 16.153 9.290 1.281 1.00 92.50 83 TYR A C 1
ATOM 651 O O . TYR A 1 83 ? 17.034 8.988 2.078 1.00 92.50 83 TYR A O 1
ATOM 659 N N . ASN A 1 84 ? 14.856 9.087 1.534 1.00 95.38 84 ASN A N 1
ATOM 660 C CA . ASN A 1 84 ? 14.352 8.429 2.736 1.00 95.38 84 ASN A CA 1
ATOM 661 C C . ASN A 1 84 ? 13.405 7.280 2.366 1.00 95.38 84 ASN A C 1
ATOM 663 O O . ASN A 1 84 ? 12.259 7.508 1.972 1.00 95.38 84 ASN A O 1
ATOM 667 N N . LYS A 1 85 ? 13.900 6.045 2.493 1.00 95.38 85 LYS A N 1
ATOM 668 C CA . LYS A 1 85 ? 13.173 4.819 2.133 1.00 95.38 85 LYS A CA 1
ATOM 669 C C . LYS A 1 85 ? 12.413 4.185 3.298 1.00 95.38 85 LYS A C 1
ATOM 671 O O . LYS A 1 85 ? 11.566 3.336 3.038 1.00 95.38 85 LYS A O 1
ATOM 676 N N . GLU A 1 86 ? 12.665 4.610 4.536 1.00 98.25 86 GLU A N 1
ATOM 677 C CA . GLU A 1 86 ? 12.006 4.069 5.735 1.00 98.25 86 GLU A CA 1
ATOM 678 C C . GLU A 1 86 ? 10.466 4.089 5.627 1.00 98.25 86 GLU A C 1
ATOM 680 O O . GLU A 1 86 ? 9.836 3.079 5.952 1.00 98.25 86 GLU A O 1
ATOM 685 N N . PRO A 1 87 ? 9.817 5.147 5.093 1.00 98.69 87 PRO A N 1
ATOM 686 C CA . PRO A 1 87 ? 8.364 5.130 4.954 1.00 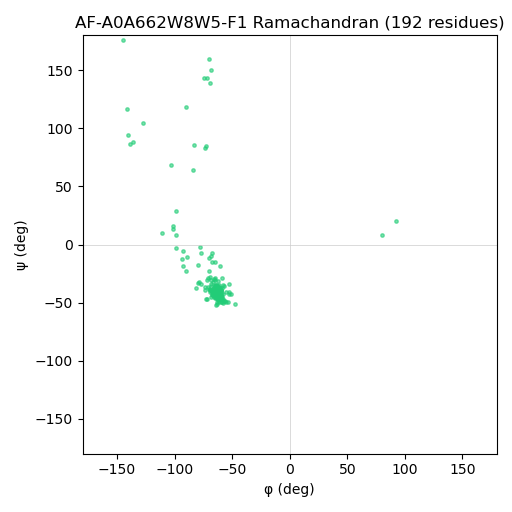98.69 87 PRO A CA 1
ATOM 687 C C . PRO A 1 87 ? 7.860 4.065 3.971 1.00 98.69 87 PRO A C 1
ATOM 689 O O . PRO A 1 87 ? 6.797 3.494 4.188 1.00 98.69 87 PRO A O 1
ATOM 692 N N . TYR A 1 88 ? 8.624 3.714 2.929 1.00 98.56 88 TYR A N 1
ATOM 693 C CA . TYR A 1 88 ? 8.231 2.614 2.043 1.00 98.56 88 TYR A CA 1
ATOM 694 C C . TYR A 1 88 ? 8.306 1.254 2.745 1.00 98.56 88 TYR A C 1
ATOM 696 O O . TYR A 1 88 ? 7.474 0.393 2.473 1.00 98.56 88 TYR A O 1
ATOM 704 N N . GLU A 1 89 ? 9.254 1.052 3.664 1.00 98.62 89 GLU A N 1
ATOM 705 C CA . GLU A 1 89 ? 9.317 -0.174 4.474 1.00 98.62 89 GLU A CA 1
ATOM 706 C C . GLU A 1 89 ? 8.119 -0.277 5.422 1.00 98.62 89 GLU A C 1
ATOM 708 O O . GLU A 1 89 ? 7.486 -1.331 5.493 1.00 98.62 89 GLU A O 1
ATOM 713 N N . LYS A 1 90 ? 7.750 0.831 6.079 1.00 98.81 90 LYS A N 1
ATOM 714 C CA . LYS A 1 90 ? 6.536 0.914 6.909 1.00 98.81 90 LYS A CA 1
ATOM 715 C C . LYS A 1 90 ? 5.270 0.649 6.092 1.00 98.81 90 LYS A C 1
ATOM 717 O O . LYS A 1 90 ? 4.427 -0.137 6.512 1.00 98.81 90 LYS A O 1
ATOM 722 N N . ALA A 1 91 ? 5.179 1.211 4.885 1.00 98.88 91 ALA A N 1
ATOM 723 C CA . ALA A 1 91 ? 4.074 0.936 3.970 1.00 98.88 91 ALA A CA 1
ATOM 724 C C . ALA A 1 91 ? 3.980 -0.557 3.608 1.00 98.88 91 ALA A C 1
ATOM 726 O O . ALA A 1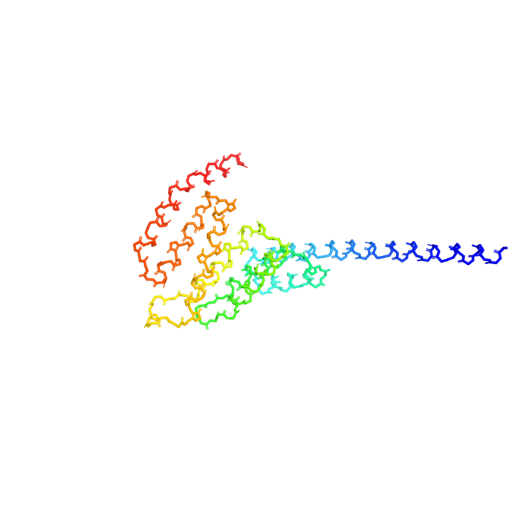 91 ? 2.898 -1.133 3.652 1.00 98.88 91 ALA A O 1
ATOM 727 N N . ILE A 1 92 ? 5.108 -1.213 3.312 1.00 98.94 92 ILE A N 1
ATOM 728 C CA . ILE A 1 92 ? 5.150 -2.658 3.027 1.00 98.94 92 ILE A CA 1
ATOM 729 C C . ILE A 1 92 ? 4.647 -3.483 4.219 1.00 98.94 92 ILE A C 1
ATOM 731 O O . ILE A 1 92 ? 3.917 -4.455 4.010 1.00 98.94 92 ILE A O 1
ATOM 735 N N . GLN A 1 93 ? 5.030 -3.124 5.447 1.00 98.88 93 GLN A N 1
ATOM 736 C CA . GLN A 1 93 ? 4.569 -3.806 6.662 1.00 98.88 93 GLN A CA 1
ATOM 737 C C . GLN A 1 93 ? 3.052 -3.677 6.827 1.00 98.88 93 GLN A C 1
ATOM 739 O O . GLN A 1 93 ? 2.367 -4.682 7.009 1.00 98.88 93 GLN A O 1
ATOM 744 N N . ASP A 1 94 ? 2.526 -2.464 6.681 1.00 98.94 94 ASP A N 1
ATOM 745 C CA . ASP A 1 94 ? 1.098 -2.186 6.812 1.00 98.94 94 ASP A CA 1
ATOM 746 C C . ASP A 1 94 ? 0.266 -2.875 5.719 1.00 98.94 94 ASP A C 1
ATOM 748 O O . ASP A 1 94 ? -0.723 -3.541 6.027 1.00 98.94 94 ASP A O 1
ATOM 752 N N . PHE A 1 95 ? 0.693 -2.829 4.452 1.00 98.94 95 PHE A N 1
ATOM 753 C CA . PHE A 1 95 ? 0.010 -3.569 3.385 1.00 98.94 95 PHE A CA 1
ATOM 754 C C . PHE A 1 95 ? 0.075 -5.080 3.592 1.00 98.94 95 PHE A C 1
ATOM 756 O O . PHE A 1 95 ? -0.896 -5.782 3.324 1.00 98.94 95 PHE A O 1
ATOM 763 N N . THR A 1 96 ? 1.196 -5.597 4.102 1.00 98.94 96 THR A N 1
ATOM 764 C CA . THR A 1 96 ? 1.302 -7.018 4.453 1.00 98.94 96 THR A CA 1
ATOM 765 C C . THR A 1 96 ? 0.299 -7.379 5.533 1.00 98.94 96 THR A C 1
ATOM 767 O O . THR A 1 96 ? -0.389 -8.386 5.390 1.00 98.94 96 THR A O 1
ATOM 770 N N . LYS A 1 97 ? 0.141 -6.532 6.556 1.00 98.88 97 LYS A N 1
ATOM 771 C CA . LYS A 1 97 ? -0.839 -6.785 7.606 1.00 98.88 97 LYS A CA 1
ATOM 772 C C . LYS A 1 97 ? -2.278 -6.729 7.092 1.00 98.88 97 LYS A C 1
ATOM 774 O O . LYS A 1 97 ? -3.081 -7.584 7.454 1.00 98.88 97 LYS A O 1
ATOM 779 N N . ALA A 1 98 ? -2.589 -5.780 6.209 1.00 98.88 98 ALA A N 1
ATOM 780 C CA . ALA A 1 98 ? -3.890 -5.710 5.550 1.00 98.88 98 ALA A CA 1
ATOM 781 C C . ALA A 1 98 ? -4.194 -6.984 4.739 1.00 98.88 98 ALA A C 1
ATOM 783 O O . ALA A 1 98 ? -5.297 -7.511 4.834 1.00 98.88 98 ALA A O 1
ATOM 784 N N . ILE A 1 99 ? -3.207 -7.520 4.011 1.00 98.81 99 ILE A N 1
ATOM 785 C CA . ILE A 1 99 ? -3.328 -8.771 3.241 1.00 98.81 99 ILE A CA 1
ATOM 786 C C . ILE A 1 99 ? -3.486 -9.995 4.156 1.00 98.81 99 ILE A C 1
ATOM 788 O O . ILE A 1 99 ? -4.276 -10.882 3.852 1.00 98.81 99 ILE A O 1
ATOM 792 N N . GLU A 1 100 ? -2.765 -10.064 5.279 1.00 98.75 100 GLU A N 1
ATOM 793 C CA . GLU A 1 100 ? -2.935 -11.146 6.264 1.00 98.75 100 GLU A CA 1
ATOM 794 C C . GLU A 1 100 ? -4.358 -11.192 6.829 1.00 98.75 100 GLU A C 1
ATOM 796 O O . GLU A 1 100 ? -4.909 -12.272 7.033 1.00 98.75 100 GLU A O 1
ATOM 801 N N . LEU A 1 101 ? -4.941 -10.020 7.095 1.00 98.62 101 LEU A N 1
ATOM 802 C CA . LEU A 1 101 ? -6.300 -9.884 7.620 1.00 98.62 101 LEU A CA 1
ATOM 803 C C . LEU A 1 101 ? -7.363 -10.096 6.531 1.00 98.62 101 LEU A C 1
ATOM 805 O O . LEU A 1 101 ? -8.431 -10.635 6.813 1.00 98.62 101 LEU A O 1
ATOM 809 N N . LYS A 1 102 ? -7.067 -9.690 5.292 1.00 98.50 102 LYS A N 1
ATOM 810 C CA . LYS A 1 102 ? -7.957 -9.773 4.131 1.00 98.50 102 LYS A CA 1
ATOM 811 C C . LYS A 1 102 ? -7.184 -10.276 2.896 1.00 98.50 102 LYS A C 1
ATOM 813 O O . LYS A 1 102 ? -6.657 -9.473 2.122 1.00 98.50 102 LYS A O 1
ATOM 818 N N . PRO A 1 103 ? -7.104 -11.605 2.685 1.00 98.38 103 PRO A N 1
ATOM 819 C CA . PRO A 1 103 ? -6.266 -12.201 1.636 1.00 98.38 103 PRO A CA 1
ATOM 820 C C . PRO A 1 103 ? -6.661 -11.879 0.190 1.00 98.38 103 PRO A C 1
ATOM 822 O O . PRO A 1 103 ? -5.856 -12.117 -0.713 1.00 98.38 103 PRO A O 1
ATOM 825 N N . ASP A 1 104 ? -7.868 -11.358 -0.036 1.00 97.69 104 ASP A N 1
ATOM 826 C CA . ASP A 1 104 ? -8.416 -10.923 -1.326 1.00 97.69 104 ASP A CA 1
ATOM 827 C C . ASP A 1 104 ? -8.377 -9.391 -1.510 1.00 97.69 104 ASP A C 1
ATOM 829 O O . ASP A 1 104 ? -8.995 -8.854 -2.429 1.00 97.69 104 ASP A O 1
ATOM 833 N N . PHE A 1 105 ? -7.636 -8.661 -0.663 1.00 98.25 105 PHE A N 1
ATOM 834 C CA . PHE A 1 105 ? -7.539 -7.201 -0.726 1.00 98.25 105 PHE A CA 1
ATOM 835 C C . PHE A 1 105 ? -6.671 -6.730 -1.906 1.00 98.25 105 PHE A C 1
ATOM 837 O O . PHE A 1 105 ? -5.489 -6.416 -1.753 1.00 98.25 105 PHE A O 1
ATOM 844 N N . VAL A 1 106 ? -7.282 -6.658 -3.092 1.00 98.12 106 VAL A N 1
ATOM 845 C CA . VAL A 1 106 ? -6.649 -6.290 -4.372 1.00 98.12 106 VAL A CA 1
ATOM 846 C C . VAL A 1 106 ? -5.776 -5.034 -4.268 1.00 98.12 106 VAL A C 1
ATOM 848 O O . VAL A 1 106 ? -4.597 -5.074 -4.632 1.00 98.12 106 VAL A O 1
ATOM 851 N N . ASP A 1 107 ? -6.306 -3.943 -3.709 1.00 97.88 107 ASP A N 1
ATOM 852 C CA . ASP A 1 107 ? -5.569 -2.679 -3.600 1.00 97.88 107 ASP A CA 1
ATOM 853 C C . ASP A 1 107 ? -4.316 -2.801 -2.723 1.00 97.88 107 ASP A C 1
ATOM 855 O O . ASP A 1 107 ? -3.278 -2.210 -3.032 1.00 97.88 107 ASP A O 1
ATOM 859 N N . ALA A 1 108 ? -4.362 -3.607 -1.658 1.00 98.69 108 ALA A N 1
ATOM 860 C CA . ALA A 1 108 ? -3.214 -3.809 -0.782 1.00 98.69 108 ALA A CA 1
ATOM 861 C C . ALA A 1 108 ? -2.066 -4.532 -1.505 1.00 98.69 108 ALA A C 1
ATOM 863 O O . ALA A 1 108 ? -0.912 -4.124 -1.359 1.00 98.69 108 ALA A O 1
ATOM 864 N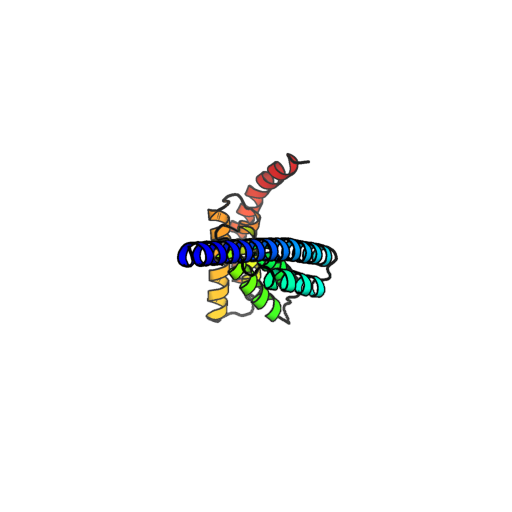 N . TYR A 1 109 ? -2.358 -5.539 -2.341 1.00 98.88 109 TYR A N 1
ATOM 865 C CA . TYR A 1 109 ? -1.336 -6.162 -3.195 1.00 98.88 109 TYR A CA 1
ATOM 866 C C . TYR A 1 109 ? -0.761 -5.155 -4.189 1.00 98.88 109 TYR A C 1
ATOM 868 O O . TYR A 1 109 ? 0.458 -5.000 -4.273 1.00 98.88 109 TYR A O 1
ATOM 876 N N . TYR A 1 110 ? -1.621 -4.420 -4.899 1.00 98.81 110 TYR A N 1
ATOM 877 C CA . TYR A 1 110 ? -1.180 -3.423 -5.873 1.00 98.81 110 TYR A CA 1
ATOM 878 C C . TYR A 1 110 ? -0.232 -2.390 -5.242 1.00 98.81 110 TYR A C 1
ATOM 880 O O . TYR A 1 110 ? 0.874 -2.152 -5.740 1.00 98.81 110 TYR A O 1
ATOM 888 N N . HIS A 1 111 ? -0.620 -1.812 -4.105 1.00 98.88 111 HIS A N 1
ATOM 889 C CA . HIS A 1 111 ? 0.175 -0.792 -3.431 1.00 98.88 111 HIS A CA 1
ATOM 890 C C . HIS A 1 111 ? 1.437 -1.347 -2.756 1.00 98.88 111 HIS A C 1
ATOM 892 O O . HIS A 1 111 ? 2.464 -0.658 -2.747 1.00 98.88 111 HIS A O 1
ATOM 898 N N . ARG A 1 112 ? 1.431 -2.598 -2.275 1.00 98.88 112 ARG A N 1
ATOM 899 C CA . ARG A 1 112 ? 2.653 -3.257 -1.786 1.00 98.88 112 ARG A CA 1
ATOM 900 C C . ARG A 1 112 ? 3.651 -3.513 -2.914 1.00 98.88 112 ARG A C 1
ATOM 902 O O . ARG A 1 112 ? 4.837 -3.221 -2.745 1.00 98.88 112 ARG A O 1
ATOM 909 N N . GLY A 1 113 ? 3.174 -3.924 -4.089 1.00 98.75 113 GLY A N 1
ATOM 910 C CA . GLY A 1 113 ? 3.992 -4.025 -5.297 1.00 98.75 113 GLY A CA 1
ATOM 911 C C . GLY A 1 113 ? 4.620 -2.684 -5.685 1.00 98.75 113 GLY A C 1
ATOM 912 O O . GLY A 1 113 ? 5.830 -2.601 -5.917 1.00 98.75 113 GLY A O 1
ATOM 913 N N . LEU A 1 114 ? 3.833 -1.601 -5.658 1.00 98.69 114 LEU A N 1
ATOM 914 C CA . LEU A 1 114 ? 4.343 -0.244 -5.879 1.00 98.69 114 LEU A CA 1
ATOM 915 C C . LEU A 1 114 ? 5.403 0.169 -4.848 1.00 98.69 114 LEU A C 1
ATOM 917 O O . LEU A 1 114 ? 6.366 0.845 -5.213 1.00 98.69 114 LEU A O 1
ATOM 921 N N . ALA A 1 115 ? 5.254 -0.219 -3.580 1.00 98.56 115 ALA A N 1
ATOM 922 C CA . ALA A 1 115 ? 6.228 0.070 -2.529 1.00 98.56 115 ALA A CA 1
ATOM 923 C C . ALA A 1 115 ? 7.549 -0.683 -2.747 1.00 98.56 115 ALA A C 1
ATOM 925 O O . ALA A 1 115 ? 8.619 -0.079 -2.658 1.00 98.56 115 ALA A O 1
ATOM 926 N N . TYR A 1 116 ? 7.500 -1.962 -3.132 1.00 98.62 116 TYR A N 1
ATOM 927 C CA . TYR A 1 116 ? 8.702 -2.740 -3.442 1.00 98.62 116 TYR A CA 1
ATOM 928 C C . TYR A 1 116 ? 9.514 -2.154 -4.607 1.00 98.62 116 TYR A C 1
ATOM 930 O O . TYR A 1 116 ? 10.740 -2.046 -4.509 1.00 98.62 116 TYR A O 1
ATOM 938 N N . ILE A 1 117 ? 8.865 -1.703 -5.688 1.00 97.00 117 ILE A N 1
ATOM 939 C CA . ILE A 1 117 ? 9.592 -1.128 -6.836 1.00 97.00 117 ILE A CA 1
ATOM 940 C C . ILE A 1 117 ? 10.231 0.234 -6.537 1.00 97.00 117 ILE A C 1
ATOM 942 O O . ILE A 1 117 ? 11.070 0.691 -7.317 1.00 97.00 117 ILE A O 1
ATOM 946 N N . GLN A 1 118 ? 9.909 0.880 -5.408 1.00 96.25 118 GLN A N 1
ATOM 947 C CA . GLN A 1 118 ? 10.634 2.080 -4.978 1.00 96.25 118 GLN A CA 1
ATOM 948 C C . GLN A 1 118 ? 12.077 1.784 -4.577 1.00 96.25 118 GLN A C 1
ATOM 950 O O . GLN A 1 118 ? 12.867 2.717 -4.492 1.00 96.25 118 GLN A O 1
ATOM 955 N N . PHE A 1 119 ? 12.449 0.526 -4.351 1.00 95.25 119 PHE A N 1
ATOM 956 C CA . PHE A 1 119 ? 13.830 0.128 -4.070 1.00 95.25 119 PHE A CA 1
ATOM 957 C C . PHE A 1 119 ? 14.586 -0.273 -5.345 1.00 95.25 119 PHE A C 1
ATOM 959 O O . PHE A 1 119 ? 15.817 -0.265 -5.365 1.00 95.25 119 PHE A O 1
ATOM 966 N N . VAL A 1 120 ? 13.862 -0.580 -6.426 1.00 92.69 120 VAL A N 1
ATOM 967 C CA . VAL A 1 120 ? 14.423 -1.068 -7.690 1.00 92.69 120 VAL A CA 1
ATOM 968 C C . VAL A 1 120 ? 14.742 0.116 -8.605 1.00 92.69 120 VAL A C 1
ATOM 970 O O . VAL A 1 120 ? 13.858 0.877 -9.009 1.00 92.69 120 VAL A O 1
ATOM 973 N N . HIS A 1 121 ? 16.023 0.275 -8.943 1.00 86.12 121 HIS A N 1
ATOM 974 C CA . HIS A 1 121 ? 16.519 1.360 -9.791 1.00 86.12 121 HIS A CA 1
ATOM 975 C C . HIS A 1 121 ? 17.612 0.857 -10.742 1.00 86.12 121 HIS A C 1
ATOM 977 O O . HIS A 1 121 ? 18.690 0.476 -10.286 1.00 86.12 121 HIS A O 1
ATOM 983 N N . TYR A 1 122 ? 17.372 0.912 -12.056 1.00 78.25 122 TYR A N 1
ATOM 984 C CA . TYR A 1 122 ? 18.218 0.245 -13.057 1.00 78.25 122 TYR A CA 1
ATOM 985 C C . TYR A 1 122 ? 19.690 0.685 -13.062 1.00 78.25 122 TYR A C 1
ATOM 987 O O . TYR A 1 122 ? 20.564 -0.113 -13.387 1.00 78.25 122 TYR A O 1
ATOM 995 N N . TYR A 1 123 ? 19.982 1.927 -12.664 1.00 78.12 123 TYR A N 1
ATOM 996 C CA . TYR A 1 123 ? 21.343 2.475 -12.612 1.00 78.12 123 TYR A CA 1
ATOM 997 C C . TYR A 1 123 ? 22.243 1.817 -11.548 1.00 78.12 123 TYR A C 1
ATOM 999 O O . TYR A 1 123 ? 23.432 2.109 -11.493 1.00 78.12 123 TYR A O 1
ATOM 1007 N N . ARG A 1 124 ? 21.700 0.948 -10.683 1.00 75.81 124 ARG A N 1
ATOM 1008 C CA . ARG A 1 124 ? 22.433 0.277 -9.595 1.00 75.81 124 ARG A CA 1
ATOM 1009 C C . ARG A 1 124 ? 22.874 -1.152 -9.943 1.00 75.81 124 ARG A C 1
ATOM 1011 O O . ARG A 1 124 ? 22.946 -1.991 -9.052 1.00 75.81 124 ARG A O 1
ATOM 1018 N N . LYS A 1 125 ? 23.116 -1.462 -11.222 1.00 83.50 125 LYS A N 1
ATOM 1019 C CA . LYS A 1 125 ? 23.598 -2.794 -11.630 1.00 83.50 125 LYS A CA 1
ATOM 1020 C C . LYS A 1 125 ? 25.090 -2.987 -11.274 1.00 83.50 125 LYS A C 1
ATOM 1022 O O . LYS A 1 125 ? 25.858 -2.039 -11.427 1.00 83.50 125 LYS A O 1
ATOM 1027 N N . PRO A 1 126 ? 25.511 -4.200 -10.857 1.00 86.69 126 PRO A N 1
ATOM 1028 C CA . PRO A 1 126 ? 24.685 -5.395 -10.654 1.00 86.69 126 PRO A CA 1
ATOM 1029 C C . PRO A 1 126 ? 23.781 -5.272 -9.416 1.00 86.69 126 PRO A C 1
ATOM 1031 O O . PRO A 1 126 ? 24.175 -4.697 -8.406 1.00 86.69 126 PRO A O 1
ATOM 1034 N N . PHE A 1 127 ? 22.559 -5.806 -9.495 1.00 90.06 127 PHE A N 1
ATOM 1035 C CA . PHE A 1 127 ? 21.628 -5.765 -8.365 1.00 90.06 127 PHE A CA 1
ATOM 1036 C C . PHE A 1 127 ? 22.093 -6.675 -7.226 1.00 90.06 127 PHE A C 1
ATOM 1038 O O . PHE A 1 127 ? 22.517 -7.805 -7.465 1.00 90.06 127 PHE A O 1
ATOM 1045 N N . SER A 1 128 ? 21.960 -6.201 -5.985 1.00 93.69 128 SER A N 1
ATOM 1046 C CA . SER A 1 128 ? 22.096 -7.058 -4.806 1.00 93.69 128 SER A CA 1
ATOM 1047 C C . SER A 1 128 ? 20.907 -8.017 -4.692 1.00 93.69 128 SER A C 1
ATOM 1049 O O . SER A 1 128 ? 19.829 -7.751 -5.230 1.00 93.69 128 SER A O 1
ATOM 1051 N N . GLN A 1 129 ? 21.085 -9.110 -3.943 1.00 95.06 129 GLN A N 1
ATOM 1052 C CA . GLN A 1 129 ? 20.028 -10.103 -3.731 1.00 95.06 129 GLN A CA 1
ATOM 1053 C C . GLN A 1 129 ? 18.747 -9.480 -3.157 1.00 95.06 129 GLN A C 1
ATOM 1055 O O . GLN A 1 129 ? 17.661 -9.775 -3.634 1.00 95.06 129 GLN A O 1
ATOM 1060 N N . ASP A 1 130 ? 18.870 -8.543 -2.213 1.00 94.00 130 ASP A N 1
ATOM 1061 C CA . ASP A 1 130 ? 17.720 -7.832 -1.643 1.00 94.00 130 ASP A CA 1
ATOM 1062 C C . ASP A 1 130 ? 16.905 -7.061 -2.703 1.00 94.00 130 ASP A C 1
ATOM 1064 O O . ASP A 1 130 ? 15.674 -7.067 -2.674 1.00 94.00 130 ASP A O 1
ATOM 1068 N N . ILE A 1 131 ? 17.569 -6.439 -3.685 1.00 94.38 131 ILE A N 1
ATOM 1069 C CA . ILE A 1 131 ? 16.879 -5.746 -4.783 1.00 94.38 131 ILE A CA 1
ATOM 1070 C C . ILE A 1 131 ? 16.190 -6.741 -5.719 1.00 94.38 131 ILE A C 1
ATOM 1072 O O . ILE A 1 131 ? 15.076 -6.474 -6.174 1.00 94.38 131 ILE A O 1
ATOM 1076 N N . ILE A 1 132 ? 16.819 -7.889 -5.982 1.00 96.00 132 ILE A N 1
ATOM 1077 C CA . ILE A 1 132 ? 16.218 -8.975 -6.767 1.00 96.00 132 ILE A CA 1
ATOM 1078 C C . ILE A 1 132 ? 14.973 -9.518 -6.051 1.00 96.00 132 ILE A C 1
ATOM 1080 O O . ILE A 1 132 ? 13.925 -9.673 -6.674 1.00 96.00 132 ILE A O 1
ATOM 1084 N N . ASP A 1 133 ? 15.047 -9.724 -4.738 1.00 97.62 133 ASP A N 1
ATOM 1085 C CA . ASP A 1 133 ? 13.931 -10.216 -3.934 1.00 97.62 133 ASP A CA 1
ATOM 1086 C C . ASP A 1 133 ? 12.770 -9.217 -3.908 1.00 97.62 133 ASP A C 1
ATOM 1088 O O . ASP A 1 133 ? 11.614 -9.611 -4.069 1.00 97.62 133 ASP A O 1
ATOM 1092 N N . LYS A 1 134 ? 13.049 -7.915 -3.754 1.00 97.69 134 LYS A N 1
ATOM 1093 C CA . LYS A 1 134 ? 12.019 -6.866 -3.824 1.00 97.69 134 LYS A CA 1
ATOM 1094 C C . LYS A 1 134 ? 11.378 -6.789 -5.211 1.00 97.69 134 LYS A C 1
ATOM 1096 O O . LYS A 1 134 ? 10.158 -6.678 -5.303 1.00 97.69 134 LYS A O 1
ATOM 1101 N N . PHE A 1 135 ? 12.163 -6.903 -6.282 1.00 97.94 135 PHE A N 1
ATOM 1102 C CA . PHE A 1 135 ? 11.631 -6.989 -7.643 1.00 97.94 135 PHE A CA 1
ATOM 1103 C C . PHE A 1 135 ? 10.687 -8.191 -7.811 1.00 97.94 135 PHE A C 1
ATOM 1105 O O . PHE A 1 135 ? 9.555 -8.019 -8.262 1.00 97.94 135 PHE A O 1
ATOM 1112 N N . ASN A 1 136 ? 11.107 -9.382 -7.377 1.00 98.56 136 ASN A N 1
ATOM 1113 C CA . ASN A 1 136 ? 10.287 -10.591 -7.461 1.00 98.56 136 ASN A CA 1
ATOM 1114 C C . ASN A 1 136 ? 8.995 -10.468 -6.639 1.00 98.56 136 ASN A C 1
ATOM 1116 O O . ASN A 1 136 ? 7.925 -10.837 -7.118 1.00 98.56 136 ASN A O 1
ATOM 1120 N N . LYS A 1 137 ? 9.067 -9.900 -5.428 1.00 98.81 137 LYS A N 1
ATOM 1121 C CA . LYS A 1 137 ? 7.883 -9.642 -4.592 1.00 98.81 137 LYS A CA 1
ATOM 1122 C C . LYS A 1 137 ? 6.904 -8.681 -5.266 1.00 98.81 137 LYS A C 1
ATOM 1124 O O . LYS A 1 137 ? 5.709 -8.950 -5.254 1.00 98.81 137 LYS A O 1
ATOM 1129 N N . ALA A 1 138 ? 7.394 -7.621 -5.913 1.00 98.75 138 ALA A N 1
ATOM 1130 C CA . ALA A 1 138 ? 6.534 -6.709 -6.664 1.00 98.75 138 ALA A CA 1
ATOM 1131 C C . ALA A 1 138 ? 5.812 -7.401 -7.827 1.00 98.75 138 ALA A C 1
ATOM 1133 O O . ALA A 1 138 ? 4.605 -7.245 -7.983 1.00 98.75 138 ALA A O 1
ATOM 1134 N N . VAL A 1 139 ? 6.544 -8.183 -8.628 1.00 98.81 139 VAL A N 1
ATOM 1135 C CA . VAL A 1 139 ? 5.969 -8.943 -9.747 1.00 98.81 139 VAL A CA 1
ATOM 1136 C C . VAL A 1 139 ? 4.911 -9.929 -9.249 1.00 98.81 139 VAL A C 1
ATOM 1138 O O . VAL A 1 139 ? 3.835 -10.014 -9.838 1.00 98.81 139 VAL A O 1
ATOM 1141 N N . ASN A 1 140 ? 5.179 -10.631 -8.146 1.00 98.81 140 ASN A N 1
ATOM 1142 C CA . ASN A 1 140 ? 4.218 -11.550 -7.538 1.00 98.81 140 ASN A CA 1
ATOM 1143 C C . ASN A 1 140 ? 2.946 -10.833 -7.073 1.00 98.81 140 ASN A C 1
ATOM 1145 O O . ASN A 1 140 ? 1.853 -11.317 -7.353 1.00 98.81 140 ASN A O 1
ATOM 1149 N N . ASP A 1 141 ? 3.073 -9.679 -6.416 1.00 98.81 141 ASP A N 1
ATOM 1150 C CA . ASP A 1 141 ? 1.922 -8.903 -5.953 1.00 98.81 141 ASP A CA 1
ATOM 1151 C C . ASP A 1 141 ? 1.065 -8.399 -7.128 1.00 98.81 141 ASP A C 1
ATOM 1153 O O . ASP A 1 141 ? -0.156 -8.547 -7.104 1.00 98.81 141 ASP A O 1
ATOM 1157 N N . PHE A 1 142 ? 1.673 -7.881 -8.202 1.00 98.75 142 PHE A N 1
ATOM 1158 C CA . PHE A 1 142 ? 0.912 -7.473 -9.390 1.00 98.75 142 PHE A CA 1
ATOM 1159 C C . PHE A 1 142 ? 0.256 -8.655 -10.111 1.00 98.75 142 PHE A C 1
ATOM 1161 O O . PHE A 1 142 ? -0.878 -8.541 -10.568 1.00 98.75 142 PHE A O 1
ATOM 1168 N N . ASN A 1 143 ? 0.926 -9.806 -10.185 1.00 98.69 143 ASN A N 1
ATOM 1169 C CA . ASN A 1 143 ? 0.311 -11.014 -10.729 1.00 98.69 143 ASN A CA 1
ATOM 1170 C C . ASN A 1 143 ? -0.849 -11.502 -9.855 1.00 98.69 143 ASN A C 1
ATOM 1172 O O . ASN A 1 143 ? -1.848 -11.963 -10.396 1.00 98.69 143 ASN A O 1
ATOM 1176 N N . LYS A 1 144 ? -0.762 -11.356 -8.526 1.00 98.69 144 LYS A N 1
ATOM 1177 C CA . LYS A 1 144 ? -1.874 -11.686 -7.630 1.00 98.69 144 LYS A CA 1
ATOM 1178 C C . LYS A 1 144 ? -3.075 -10.770 -7.855 1.00 98.69 144 LYS A C 1
ATOM 1180 O O . LYS A 1 144 ? -4.204 -11.250 -7.850 1.00 98.69 144 LYS A O 1
ATOM 1185 N N . VAL A 1 145 ? -2.845 -9.482 -8.119 1.00 98.31 145 VAL A N 1
ATOM 1186 C CA . VAL A 1 145 ? -3.914 -8.563 -8.546 1.00 98.31 145 VAL A CA 1
ATOM 1187 C C . VAL A 1 145 ? -4.581 -9.072 -9.821 1.00 98.31 145 VAL A C 1
ATOM 1189 O O . VAL A 1 145 ? -5.798 -9.155 -9.855 1.00 98.31 145 VAL A O 1
ATOM 1192 N N . LEU A 1 146 ? -3.806 -9.478 -10.829 1.00 96.75 146 LEU A N 1
ATOM 1193 C CA . LEU A 1 146 ? -4.344 -9.996 -12.094 1.00 96.75 146 LEU A CA 1
ATOM 1194 C C . LEU A 1 146 ? -5.009 -11.378 -11.970 1.00 96.75 146 LEU A C 1
ATOM 1196 O O . LEU A 1 146 ? -5.838 -11.734 -12.800 1.00 96.75 146 LEU A O 1
ATOM 1200 N N . GLU A 1 147 ? -4.664 -12.166 -10.952 1.00 97.88 147 GLU A N 1
ATOM 1201 C CA . GLU A 1 147 ? -5.380 -13.402 -10.612 1.00 97.88 147 GLU A CA 1
ATOM 1202 C C . GLU A 1 147 ? -6.784 -13.096 -10.063 1.00 97.88 147 GLU A C 1
ATOM 1204 O O . GLU A 1 147 ? -7.739 -13.798 -10.387 1.00 97.88 147 GLU A O 1
ATOM 1209 N N . LEU A 1 148 ? -6.906 -12.045 -9.244 1.00 94.81 148 LEU A N 1
ATOM 1210 C CA . LEU A 1 148 ? -8.161 -11.611 -8.620 1.00 94.81 148 LEU A CA 1
ATOM 1211 C C . LEU A 1 148 ? -9.030 -10.764 -9.570 1.00 94.81 148 LEU A C 1
ATOM 1213 O O . LEU A 1 148 ? -10.252 -10.902 -9.575 1.00 94.81 148 LEU A O 1
ATOM 1217 N N . ASP A 1 149 ? -8.405 -9.913 -10.385 1.00 92.69 149 ASP A N 1
ATOM 1218 C CA . ASP A 1 149 ? -9.026 -9.101 -11.434 1.00 92.69 149 ASP A CA 1
ATOM 1219 C C . ASP A 1 149 ? -8.129 -9.057 -12.690 1.00 92.69 149 ASP A C 1
ATOM 1221 O O . ASP A 1 149 ? -7.251 -8.195 -12.816 1.00 92.69 149 ASP A O 1
ATOM 1225 N N . PRO A 1 150 ? -8.365 -9.955 -13.665 1.00 92.50 150 PRO A N 1
ATOM 1226 C CA . PRO A 1 150 ? -7.580 -10.022 -14.897 1.00 92.50 150 PRO A CA 1
ATOM 1227 C C . PRO A 1 150 ? -7.609 -8.754 -15.758 1.00 92.50 150 PRO A C 1
ATOM 1229 O O . PRO A 1 150 ? -6.736 -8.582 -16.603 1.00 92.50 150 PRO A O 1
ATOM 1232 N N . ASN A 1 151 ? -8.591 -7.866 -15.562 1.00 89.50 151 ASN A N 1
ATOM 1233 C CA . ASN A 1 151 ? -8.742 -6.647 -16.362 1.00 89.50 151 ASN A CA 1
ATOM 1234 C C . ASN A 1 151 ? -8.166 -5.405 -15.659 1.00 89.50 151 ASN A C 1
ATOM 1236 O O . ASN A 1 151 ? -8.360 -4.280 -16.127 1.00 89.50 151 ASN A O 1
ATOM 1240 N N . TYR A 1 152 ? -7.466 -5.578 -14.533 1.00 91.62 152 TYR A N 1
ATOM 1241 C CA . TYR A 1 152 ? -6.922 -4.477 -13.744 1.00 91.62 152 TYR A CA 1
ATOM 1242 C C . TYR A 1 152 ? -5.723 -3.820 -14.452 1.00 91.62 152 TYR A C 1
ATOM 1244 O O . TYR A 1 152 ? -4.557 -4.130 -14.196 1.00 91.62 152 TYR A O 1
ATOM 1252 N N . ALA A 1 153 ? -6.002 -2.873 -15.355 1.00 93.88 153 ALA A N 1
ATOM 1253 C CA . ALA A 1 153 ? -5.004 -2.213 -16.205 1.00 93.88 153 ALA A CA 1
ATOM 1254 C C . ALA A 1 153 ? -3.829 -1.608 -15.419 1.00 93.88 153 ALA A C 1
ATOM 1256 O O . ALA A 1 153 ? -2.687 -1.630 -15.881 1.00 93.88 153 ALA A O 1
ATOM 1257 N N . LEU A 1 154 ? -4.078 -1.104 -14.206 1.00 94.62 154 LEU A N 1
ATOM 1258 C CA . LEU A 1 154 ? -3.027 -0.545 -13.358 1.00 94.62 154 LEU A CA 1
ATOM 1259 C C . LEU A 1 154 ? -2.008 -1.604 -12.907 1.00 94.62 154 LEU A C 1
ATOM 1261 O O . LEU A 1 154 ? -0.839 -1.269 -12.747 1.00 94.62 154 LEU A O 1
ATOM 1265 N N . ALA A 1 155 ? -2.389 -2.877 -12.764 1.00 96.88 155 ALA A N 1
ATOM 1266 C CA . ALA A 1 155 ? -1.450 -3.949 -12.426 1.00 96.88 155 ALA A CA 1
ATOM 1267 C C . ALA A 1 155 ? -0.557 -4.308 -13.617 1.00 96.88 155 ALA A C 1
ATOM 1269 O O . ALA A 1 155 ? 0.641 -4.514 -13.426 1.00 96.88 155 ALA A O 1
ATOM 1270 N N . TYR A 1 156 ? -1.088 -4.278 -14.845 1.00 97.50 156 TYR A N 1
ATOM 1271 C CA . TYR A 1 156 ? -0.254 -4.352 -16.048 1.00 97.50 156 TYR A CA 1
ATOM 1272 C C . TYR A 1 156 ? 0.737 -3.183 -16.109 1.00 97.50 156 TYR A C 1
ATOM 1274 O O . TYR A 1 156 ? 1.935 -3.403 -16.284 1.00 97.50 156 TYR A O 1
ATOM 1282 N N . ALA A 1 157 ? 0.289 -1.951 -15.846 1.00 97.19 157 ALA A N 1
ATOM 1283 C CA . ALA A 1 157 ? 1.190 -0.801 -15.759 1.00 97.19 157 ALA A CA 1
ATOM 1284 C C . ALA A 1 157 ? 2.225 -0.950 -14.621 1.00 97.19 157 ALA A C 1
ATOM 1286 O O . ALA A 1 157 ? 3.385 -0.565 -14.777 1.00 97.19 157 ALA A O 1
ATOM 1287 N N . GLY A 1 158 ? 1.834 -1.545 -13.490 1.00 98.00 158 GLY A N 1
ATOM 1288 C CA . GLY A 1 158 ? 2.709 -1.888 -12.369 1.00 98.00 158 GLY A CA 1
ATOM 1289 C C . GLY A 1 158 ? 3.821 -2.861 -12.766 1.00 98.00 158 GLY A C 1
ATOM 1290 O O . GLY A 1 158 ? 4.992 -2.597 -12.482 1.00 98.00 158 GLY A O 1
ATOM 1291 N N . LEU A 1 159 ? 3.482 -3.931 -13.494 1.00 98.50 159 LEU A N 1
ATOM 1292 C CA . LEU A 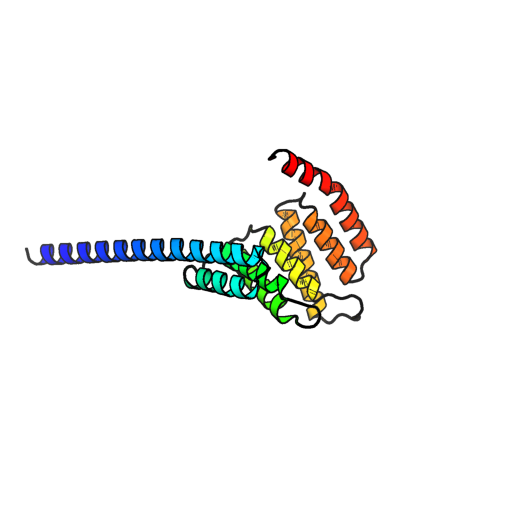1 159 ? 4.452 -4.869 -14.069 1.00 98.50 159 LEU A CA 1
ATOM 1293 C C . LEU A 1 159 ? 5.387 -4.169 -15.056 1.00 98.50 159 LEU A C 1
ATOM 1295 O O . LEU A 1 159 ? 6.603 -4.329 -14.951 1.00 98.50 159 LEU A O 1
ATOM 1299 N N . GLY A 1 160 ? 4.846 -3.337 -15.951 1.00 98.12 160 GLY A N 1
ATOM 1300 C CA . GLY A 1 160 ? 5.641 -2.518 -16.866 1.00 98.12 160 GLY A CA 1
ATOM 1301 C C . GLY A 1 160 ? 6.674 -1.673 -16.117 1.00 98.12 160 GLY A C 1
ATOM 1302 O O . GLY A 1 160 ? 7.875 -1.758 -16.377 1.00 98.12 160 GLY A O 1
ATOM 1303 N N . ASN A 1 161 ? 6.234 -0.958 -15.077 1.00 97.50 161 ASN A N 1
ATOM 1304 C CA . ASN A 1 161 ? 7.102 -0.149 -14.220 1.00 97.50 161 ASN A CA 1
ATOM 1305 C C . ASN A 1 161 ? 8.170 -0.977 -13.491 1.00 97.50 161 ASN A C 1
ATOM 1307 O O . ASN A 1 161 ? 9.311 -0.521 -13.357 1.00 97.50 161 ASN A O 1
ATOM 1311 N N . ALA A 1 162 ? 7.826 -2.177 -13.016 1.00 97.75 162 ALA A N 1
ATOM 1312 C CA . ALA A 1 162 ? 8.768 -3.080 -12.364 1.00 97.75 162 ALA A CA 1
ATOM 1313 C C . ALA A 1 162 ? 9.872 -3.525 -13.335 1.00 97.75 162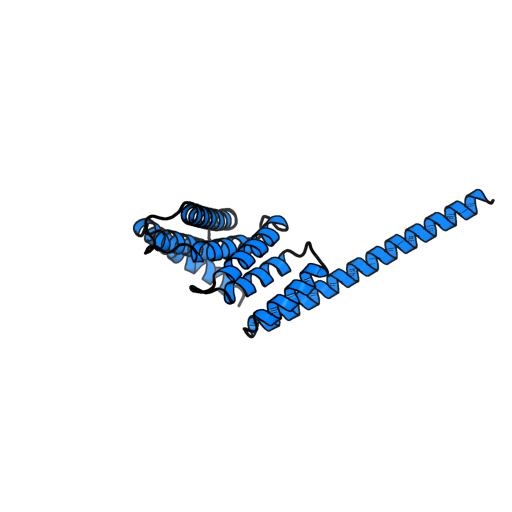 ALA A C 1
ATOM 1315 O O . ALA A 1 162 ? 11.057 -3.372 -13.031 1.00 97.75 162 ALA A O 1
ATOM 1316 N N . TYR A 1 163 ? 9.498 -4.014 -14.521 1.00 97.88 163 TYR A N 1
ATOM 1317 C CA . TYR A 1 163 ? 10.450 -4.464 -15.540 1.00 97.88 163 TYR A CA 1
ATOM 1318 C C . TYR A 1 163 ? 11.290 -3.314 -16.101 1.00 97.88 163 TYR A C 1
ATOM 1320 O O . TYR A 1 163 ? 12.498 -3.479 -16.278 1.00 97.88 163 TYR A O 1
ATOM 1328 N N . TYR A 1 164 ? 10.706 -2.127 -16.284 1.00 96.25 164 TYR A N 1
ATOM 1329 C CA . TYR A 1 164 ? 11.443 -0.936 -16.700 1.00 96.25 164 TYR A CA 1
ATOM 1330 C C . TYR A 1 164 ? 12.546 -0.592 -15.691 1.00 96.25 164 TYR A C 1
ATOM 1332 O O . TYR A 1 164 ? 13.718 -0.457 -16.046 1.00 96.25 164 TYR A O 1
ATOM 1340 N N . ARG A 1 165 ? 12.198 -0.543 -14.397 1.00 94.25 165 ARG A N 1
ATOM 1341 C CA . ARG A 1 165 ? 13.147 -0.278 -13.303 1.00 94.25 165 ARG A CA 1
ATOM 1342 C C . ARG A 1 165 ? 14.198 -1.371 -13.133 1.00 94.25 165 ARG A C 1
ATOM 1344 O O . ARG A 1 165 ? 15.300 -1.068 -12.681 1.00 94.25 165 ARG A O 1
ATOM 1351 N N . TYR A 1 166 ? 13.880 -2.612 -13.488 1.00 95.06 166 TYR A N 1
ATOM 1352 C CA . TYR A 1 166 ? 14.825 -3.732 -13.486 1.00 95.06 166 TYR A CA 1
ATOM 1353 C C . TYR A 1 166 ? 15.742 -3.742 -14.730 1.00 95.06 166 TYR A C 1
ATOM 1355 O O . TYR A 1 166 ? 16.825 -4.334 -14.736 1.00 95.06 166 TYR A O 1
ATOM 1363 N N . GLY A 1 167 ? 15.362 -3.016 -15.782 1.00 94.19 167 GLY A N 1
ATOM 1364 C CA . GLY A 1 167 ? 16.122 -2.894 -17.021 1.00 94.19 167 GLY A CA 1
ATOM 1365 C C . GLY A 1 167 ? 15.741 -3.904 -18.109 1.00 94.19 167 GLY A C 1
ATOM 1366 O O . GLY A 1 167 ? 16.543 -4.153 -18.999 1.00 94.19 167 GLY A O 1
ATOM 1367 N N . GLU A 1 168 ? 14.550 -4.495 -18.029 1.00 95.25 168 GLU A N 1
ATOM 1368 C CA . GLU A 1 168 ? 14.001 -5.463 -18.989 1.00 95.25 168 GLU A CA 1
ATOM 1369 C C . GLU A 1 168 ? 12.968 -4.767 -19.889 1.00 95.25 168 GLU A C 1
ATOM 1371 O O . GLU A 1 168 ? 11.762 -4.983 -19.774 1.00 95.25 168 GLU A O 1
ATOM 1376 N N . TRP A 1 169 ? 13.434 -3.864 -20.750 1.00 95.50 169 TRP A N 1
ATOM 1377 C CA . TRP A 1 169 ? 12.574 -2.860 -21.392 1.00 95.50 169 TRP A CA 1
ATOM 1378 C C . TRP A 1 169 ? 11.556 -3.466 -22.359 1.00 95.50 169 TRP A C 1
ATOM 1380 O O . TRP A 1 169 ? 10.394 -3.096 -22.319 1.00 95.50 169 TRP A O 1
ATOM 1390 N N . VAL A 1 170 ? 11.943 -4.500 -23.112 1.00 97.75 170 VAL A N 1
ATOM 1391 C CA . VAL A 1 170 ? 11.018 -5.223 -24.004 1.00 97.75 170 VAL A CA 1
ATOM 1392 C C . VAL A 1 170 ? 9.850 -5.841 -23.225 1.00 97.75 170 VAL A C 1
ATOM 1394 O O . VAL A 1 170 ? 8.711 -5.826 -23.682 1.00 97.75 170 VAL A O 1
ATOM 1397 N N . LYS A 1 171 ? 10.105 -6.378 -22.023 1.00 97.75 171 LYS A N 1
ATOM 1398 C CA . LYS A 1 171 ? 9.023 -6.886 -21.166 1.00 97.75 171 LYS A CA 1
ATOM 1399 C C . LYS A 1 171 ? 8.167 -5.743 -20.640 1.00 97.75 171 LYS A C 1
ATOM 1401 O O . LYS A 1 171 ? 6.955 -5.905 -20.563 1.00 97.75 171 LYS A O 1
ATOM 1406 N N . ALA A 1 172 ? 8.791 -4.623 -20.276 1.00 97.88 172 ALA A N 1
ATOM 1407 C CA . ALA A 1 172 ? 8.074 -3.444 -19.818 1.00 97.88 172 ALA A CA 1
ATOM 1408 C C . ALA A 1 172 ? 7.081 -2.945 -20.876 1.00 97.88 172 ALA A C 1
ATOM 1410 O O . ALA A 1 172 ? 5.901 -2.816 -20.560 1.00 97.88 172 ALA A O 1
ATOM 1411 N N . ASP A 1 173 ? 7.537 -2.780 -22.121 1.00 97.88 173 ASP A N 1
ATOM 1412 C CA . ASP A 1 173 ? 6.722 -2.333 -23.257 1.00 97.88 173 ASP A CA 1
ATOM 1413 C C . ASP A 1 173 ? 5.519 -3.258 -23.480 1.00 97.88 173 ASP A C 1
ATOM 1415 O O . ASP A 1 173 ? 4.381 -2.798 -23.467 1.00 97.88 173 ASP A O 1
ATOM 1419 N N . ASN A 1 174 ? 5.738 -4.578 -23.505 1.00 97.38 174 ASN A N 1
ATOM 1420 C CA . ASN A 1 174 ? 4.648 -5.554 -23.627 1.00 97.38 174 ASN A CA 1
ATOM 1421 C C . ASN A 1 174 ? 3.583 -5.422 -22.519 1.00 97.38 174 ASN A C 1
ATOM 1423 O O . ASN A 1 174 ? 2.403 -5.688 -22.746 1.00 97.38 174 ASN A O 1
ATOM 1427 N N . PHE A 1 175 ? 3.982 -5.082 -21.289 1.00 97.56 175 PHE A N 1
ATOM 1428 C CA . PHE A 1 175 ? 3.036 -4.879 -20.189 1.00 97.56 175 PHE A CA 1
ATOM 1429 C C . PHE A 1 175 ? 2.339 -3.519 -20.257 1.00 97.56 175 PHE A C 1
ATOM 1431 O O . PHE A 1 175 ? 1.174 -3.422 -19.872 1.00 97.56 175 PHE A O 1
ATOM 1438 N N . TYR A 1 176 ? 3.005 -2.486 -20.769 1.00 96.44 176 TYR A N 1
ATOM 1439 C CA . TYR A 1 176 ? 2.366 -1.201 -21.035 1.00 96.44 176 TYR A CA 1
ATOM 1440 C C . TYR A 1 176 ? 1.313 -1.308 -22.140 1.00 96.44 176 TYR A C 1
ATOM 1442 O O . TYR A 1 176 ? 0.216 -0.782 -21.960 1.00 96.44 176 TYR A O 1
ATOM 1450 N N . ASP A 1 177 ? 1.584 -2.061 -23.206 1.00 95.25 177 ASP A N 1
ATOM 1451 C CA . ASP A 1 177 ? 0.610 -2.322 -24.269 1.00 95.25 177 ASP A CA 1
ATOM 1452 C C . ASP A 1 177 ? -0.648 -3.003 -23.708 1.00 95.25 177 ASP A C 1
ATOM 1454 O O . ASP A 1 177 ? -1.762 -2.516 -23.898 1.00 95.25 177 ASP A O 1
ATOM 1458 N N . LYS A 1 178 ? -0.479 -4.042 -22.878 1.00 94.00 178 LYS A N 1
ATOM 1459 C CA . LYS A 1 178 ? -1.599 -4.695 -22.172 1.00 94.00 178 LYS A CA 1
ATOM 1460 C C . LYS A 1 178 ? -2.377 -3.742 -21.268 1.00 94.00 178 LYS A C 1
ATOM 1462 O O . LYS A 1 178 ? -3.599 -3.851 -21.156 1.00 94.00 178 LYS A O 1
ATOM 1467 N N . ALA A 1 179 ? -1.696 -2.816 -20.595 1.00 93.50 179 ALA A N 1
ATOM 1468 C CA . ALA A 1 179 ? -2.367 -1.813 -19.773 1.00 93.50 179 ALA A CA 1
ATOM 1469 C C . ALA A 1 179 ? -3.246 -0.883 -20.629 1.00 93.50 179 ALA A C 1
ATOM 1471 O O . ALA A 1 179 ? -4.351 -0.533 -20.214 1.00 93.50 179 ALA A O 1
ATOM 1472 N N . LEU A 1 180 ? -2.785 -0.508 -21.827 1.00 90.56 180 LEU A N 1
ATOM 1473 C CA . LEU A 1 180 ? -3.544 0.324 -22.763 1.00 90.56 180 LEU A CA 1
ATOM 1474 C C . LEU A 1 180 ? -4.745 -0.419 -23.357 1.00 90.56 180 LEU A C 1
ATOM 1476 O O . LEU A 1 180 ? -5.828 0.157 -23.404 1.00 90.56 180 LEU A O 1
ATOM 1480 N N . GLU A 1 181 ? -4.591 -1.696 -23.716 1.00 89.25 181 GLU A N 1
ATOM 1481 C CA . GLU A 1 181 ? -5.686 -2.546 -24.211 1.00 89.25 181 GLU A CA 1
ATOM 1482 C C . GLU A 1 181 ? -6.849 -2.658 -23.210 1.00 89.25 181 GLU A C 1
ATOM 1484 O O . GLU A 1 181 ? -8.014 -2.707 -23.598 1.00 89.25 181 GLU A O 1
ATOM 1489 N N . ASN A 1 182 ? -6.548 -2.660 -21.908 1.00 83.38 182 ASN A N 1
ATOM 1490 C CA . ASN A 1 182 ? -7.548 -2.817 -20.847 1.00 83.38 182 ASN A CA 1
ATOM 1491 C C . ASN A 1 182 ? -8.100 -1.486 -20.304 1.00 83.38 182 ASN A C 1
ATOM 1493 O O . ASN A 1 182 ? -9.028 -1.486 -19.492 1.00 83.38 182 ASN A O 1
ATOM 1497 N N . LYS A 1 183 ? -7.566 -0.335 -20.736 1.00 77.75 183 LYS A N 1
ATOM 1498 C CA . LYS A 1 183 ? -7.954 0.986 -20.210 1.00 77.75 183 LYS A CA 1
ATOM 1499 C C . LYS A 1 183 ? -9.429 1.309 -20.465 1.00 77.75 183 LYS A C 1
ATOM 1501 O O . LYS A 1 183 ? -10.110 1.826 -19.578 1.00 77.75 183 LYS A O 1
ATOM 1506 N N . ASP A 1 184 ? -9.931 0.978 -21.649 1.00 74.88 184 ASP A N 1
ATOM 1507 C CA . ASP A 1 184 ? -11.301 1.313 -22.048 1.00 74.88 184 ASP A CA 1
ATOM 1508 C C . ASP A 1 184 ? -12.347 0.481 -21.293 1.00 74.88 184 ASP A C 1
ATOM 1510 O O . ASP A 1 184 ? -13.438 0.975 -21.012 1.00 74.88 184 ASP A O 1
ATOM 1514 N N . LEU A 1 185 ? -12.005 -0.741 -20.867 1.00 70.25 185 LEU A N 1
ATOM 1515 C CA . LEU A 1 185 ? -12.872 -1.571 -20.021 1.00 70.25 185 LEU A CA 1
ATOM 1516 C C . LEU A 1 185 ? -13.089 -0.946 -18.636 1.00 70.25 185 LEU A C 1
ATOM 1518 O O . LEU A 1 185 ? -14.186 -1.033 -18.081 1.00 70.25 185 LEU A O 1
ATOM 1522 N N . ILE A 1 186 ? -12.066 -0.284 -18.091 1.00 62.66 186 ILE A N 1
ATOM 1523 C CA . ILE A 1 186 ? -12.159 0.436 -16.815 1.00 62.66 186 ILE A CA 1
ATOM 1524 C C . ILE A 1 186 ? -12.995 1.706 -16.981 1.00 62.66 186 ILE A C 1
ATOM 1526 O O . ILE A 1 186 ? -13.908 1.941 -16.189 1.00 62.66 186 ILE A O 1
ATOM 1530 N N . LEU A 1 187 ? -12.738 2.498 -18.029 1.00 64.12 187 LEU A N 1
ATOM 1531 C CA . LEU A 1 187 ? -13.512 3.711 -18.317 1.00 64.12 187 LEU A CA 1
ATOM 1532 C C . LEU A 1 187 ? -14.990 3.398 -18.584 1.00 64.12 187 LEU A C 1
ATOM 1534 O O . LEU A 1 187 ? -15.864 4.134 -18.135 1.00 64.12 187 LEU A O 1
ATOM 1538 N N . ALA A 1 188 ? -15.281 2.281 -19.252 1.00 63.00 188 ALA A N 1
ATOM 1539 C CA . ALA A 1 188 ? -16.644 1.828 -19.504 1.00 63.00 188 ALA A CA 1
ATOM 1540 C C . ALA A 1 188 ? -17.381 1.372 -18.231 1.00 63.00 188 ALA A C 1
ATOM 1542 O O . ALA A 1 188 ? -18.600 1.522 -18.161 1.00 63.00 188 ALA A O 1
ATOM 1543 N N . LYS A 1 189 ? -16.674 0.830 -17.227 1.00 58.16 189 LYS A N 1
ATOM 1544 C CA . LYS A 1 189 ? -17.252 0.540 -15.902 1.00 58.16 189 LYS A CA 1
ATOM 1545 C C . LYS A 1 189 ? -17.501 1.828 -15.112 1.00 58.16 189 LYS A C 1
ATOM 1547 O O . LYS A 1 189 ? -18.604 2.018 -14.616 1.00 58.16 189 LYS A O 1
ATOM 1552 N N . ALA A 1 190 ? -16.526 2.737 -15.075 1.00 56.47 190 ALA A N 1
ATOM 1553 C CA . ALA A 1 190 ? -16.643 4.009 -14.357 1.00 56.47 190 ALA A CA 1
ATOM 1554 C C . ALA A 1 190 ? -17.723 4.93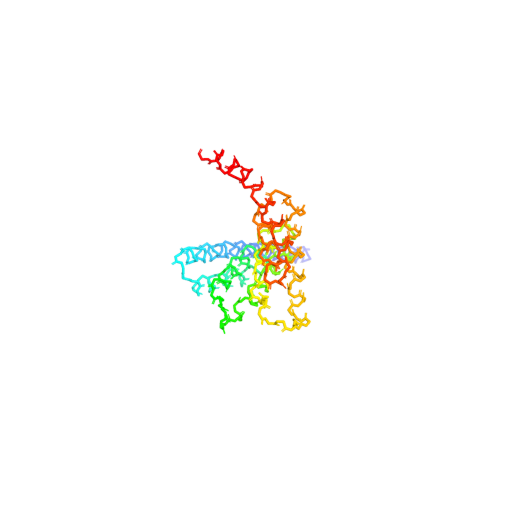9 -14.950 1.00 56.47 190 ALA A C 1
ATOM 1556 O O . ALA A 1 190 ? -18.432 5.618 -14.218 1.00 56.47 190 ALA A O 1
ATOM 1557 N N . GLY A 1 191 ? -17.893 4.944 -16.276 1.00 48.19 191 GLY A N 1
ATOM 1558 C CA . GLY A 1 191 ? -18.894 5.758 -16.974 1.00 48.19 191 GLY A CA 1
ATOM 1559 C C . GLY A 1 191 ? -20.333 5.229 -16.921 1.00 48.19 191 GLY A C 1
ATOM 1560 O O . GLY A 1 191 ? -21.219 5.873 -17.472 1.00 48.19 191 GLY A O 1
ATOM 1561 N N . LYS A 1 192 ? -20.584 4.067 -16.302 1.00 42.91 192 LYS A N 1
ATOM 1562 C CA . LYS A 1 192 ? -21.943 3.546 -16.051 1.00 42.91 192 LYS A CA 1
ATOM 1563 C C . LYS A 1 192 ? -22.454 3.815 -14.632 1.00 42.91 192 LYS A C 1
ATOM 1565 O O . LYS A 1 192 ? -23.598 3.477 -14.343 1.00 42.91 192 LYS A O 1
ATOM 1570 N N . GLU A 1 193 ? -21.632 4.419 -13.778 1.00 46.84 193 GLU A N 1
ATOM 1571 C CA . GLU A 1 193 ? -21.991 4.812 -12.407 1.00 46.84 193 GLU A CA 1
ATOM 1572 C C . GLU A 1 193 ? -22.072 6.343 -12.226 1.00 46.84 193 GLU A C 1
ATOM 1574 O O . GLU A 1 193 ? -22.198 6.818 -11.100 1.00 46.84 193 GLU A O 1
ATOM 1579 N N . GLY A 1 194 ? -22.016 7.113 -13.322 1.00 35.03 194 GLY A N 1
ATOM 1580 C CA . GLY A 1 194 ? -22.150 8.577 -13.338 1.00 35.03 194 GLY A CA 1
ATOM 1581 C C . GLY A 1 194 ? -23.475 9.059 -13.909 1.00 35.03 194 GLY A C 1
ATOM 1582 O O . GLY A 1 194 ? -23.936 8.455 -14.903 1.00 35.03 194 GLY A O 1
#

Mean predicted aligned error: 7.0 Å